Protein 4RT5 (pdb70)

Solvent-accessible surface area: 9896 Å² total

Nearest PDB structures (foldseek):
  4rt5-assembly1_B  TM=1.007E+00  e=8.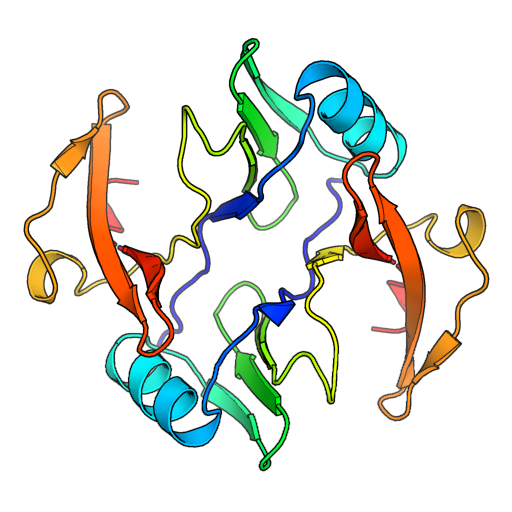894E-21  Planctopirus limnophila DSM 3776
  2zhp-assembly1_B  TM=4.711E-01  e=1.889E-04  Streptoalloteichus hindustanus
  1jif-assembly1_B  TM=4.660E-01  e=3.942E-04  Streptomyces verticillus
  5cj3-assembly1_B  TM=4.644E-01  e=4.873E-03  Streptomyces pilosus
  4iag-assembly1_A-2  TM=4.878E-01  e=2.400E-02  Streptomyces pilosus

Structure (mmCIF, N/CA/C/O backbone):
data_4RT5
#
_entry.id   4RT5
#
_cell.length_a   30.130
_cell.length_b   77.496
_cell.length_c   45.827
_cell.angle_alpha   90.00
_cell.angle_beta   109.19
_cell.angle_gamma   90.00
#
_symmetry.space_group_name_H-M   'P 1 21 1'
#
loop_
_entity.id
_entity.type
_entity.pdbx_description
1 polymer 'Glyoxalase/bleomycin resistance protein/dioxygenase'
2 non-polymer 'NICKEL (II) ION'
3 non-polymer 2-AMINO-2-HYDROXYMETHYL-PROPANE-1,3-DIOL
4 non-polymer GLYCEROL
5 water water
#
loop_
_atom_site.group_PDB
_atom_site.id
_atom_site.type_symbol
_atom_site.label_atom_id
_atom_site.label_alt_id
_atom_site.label_comp_id
_atom_site.label_asym_id
_atom_site.label_entity_id
_atom_site.label_seq_id
_atom_site.pdbx_PDB_ins_code
_atom_site.Cartn_x
_atom_site.Cartn_y
_atom_site.Cartn_z
_atom_site.occupancy
_atom_site.B_iso_or_equiv
_atom_site.auth_seq_id
_atom_site.auth_comp_id
_atom_site.auth_asym_id
_atom_site.auth_atom_id
_atom_site.pdbx_PDB_model_num
ATOM 1 N N . LEU A 1 14 ? 25.082 41.343 31.679 1.00 39.58 11 LEU A N 1
ATOM 2 C CA . LEU A 1 14 ? 26.393 41.669 32.221 1.00 32.57 11 LEU A CA 1
ATOM 3 C C . LEU A 1 14 ? 26.344 42.912 33.113 1.00 31.43 11 LEU A C 1
ATOM 4 O O . LEU A 1 14 ? 26.572 42.836 34.314 1.00 40.16 11 LEU A O 1
ATOM 6 N N . LYS A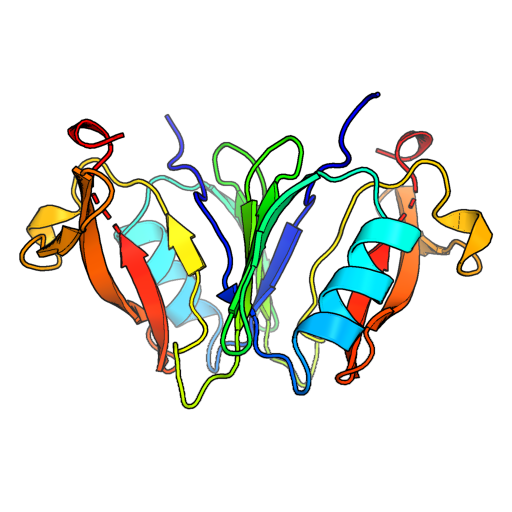 1 15 ? 26.065 44.059 32.506 1.00 29.96 12 LYS A N 1
ATOM 7 C CA . LYS A 1 15 ? 25.943 45.326 33.219 1.00 25.17 12 LYS A CA 1
ATOM 8 C C . LYS A 1 15 ? 24.486 45.636 33.529 1.00 23.77 12 LYS A C 1
ATOM 9 O O . LYS A 1 15 ? 23.662 45.685 32.624 1.00 27.38 12 LYS A O 1
ATOM 15 N N . LEU A 1 16 ? 24.180 45.874 34.796 1.00 14.44 13 LEU A N 1
ATOM 16 C CA . LEU A 1 16 ? 22.810 46.162 35.213 1.00 15.52 13 LEU A CA 1
ATOM 17 C C . LEU A 1 16 ? 22.385 47.593 34.869 1.00 16.17 13 LEU A C 1
ATOM 18 O O . LEU A 1 16 ? 23.210 48.507 34.845 1.00 18.16 13 LEU A O 1
ATOM 23 N N . ASP A 1 17 ? 21.095 47.781 34.583 1.00 14.48 14 ASP A N 1
ATOM 24 C CA . ASP A 1 17 ? 20.543 49.113 34.363 1.00 11.89 14 ASP A CA 1
ATOM 25 C C . ASP A 1 17 ? 20.258 49.791 35.702 1.00 11.60 14 ASP A C 1
ATOM 26 O O . ASP A 1 17 ? 20.175 49.127 36.721 1.00 11.56 14 ASP A O 1
ATOM 31 N N . ASP A 1 18 ? 20.136 51.112 35.704 1.00 9.92 15 ASP A N 1
ATOM 32 C CA . ASP A 1 18 ? 19.828 51.832 36.931 1.00 9.75 15 ASP A CA 1
ATOM 33 C C . ASP A 1 18 ? 18.404 52.357 36.927 1.00 10.13 15 ASP A C 1
ATOM 34 O O . ASP A 1 18 ? 17.833 52.580 35.873 1.00 12.25 15 ASP A O 1
ATOM 39 N N . LEU A 1 19 ? 17.819 52.535 38.102 1.00 10.44 16 LEU A N 1
ATOM 40 C CA . LEU A 1 19 ? 16.664 53.402 38.219 1.00 8.58 16 LEU A CA 1
ATOM 41 C C . LEU A 1 19 ? 17.159 54.819 38.313 1.00 10.91 16 LEU A C 1
ATOM 42 O O . LEU A 1 19 ? 17.957 55.152 39.182 1.00 15.65 16 LEU A O 1
ATOM 47 N N . HIS A 1 20 ? 16.671 55.660 37.425 1.00 11.06 17 HIS A N 1
ATOM 48 C CA . HIS A 1 20 ? 17.190 57.005 37.312 1.00 13.36 17 HIS A CA 1
ATOM 49 C C . HIS A 1 20 ? 16.401 57.983 38.184 1.00 13.68 17 HIS A C 1
ATOM 50 O O . HIS A 1 20 ? 16.963 58.894 38.795 1.00 10.68 17 HIS A O 1
ATOM 57 N N . HIS A 1 21 ? 15.088 57.813 38.215 1.00 10.06 18 HIS A N 1
ATOM 58 C CA . HIS A 1 21 ? 14.259 58.575 39.134 1.00 6.32 18 HIS A CA 1
ATOM 59 C C . HIS A 1 21 ? 12.906 57.914 39.311 1.00 6.97 18 HIS A C 1
ATOM 60 O O . HIS A 1 21 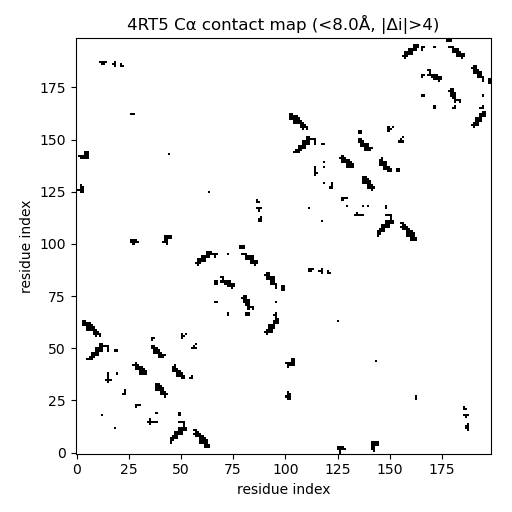? 12.513 57.044 38.541 1.00 7.11 18 HIS A O 1
ATOM 67 N N . ILE A 1 22 ? 12.232 58.297 40.382 1.00 8.19 19 ILE A N 1
ATOM 68 C CA . ILE A 1 22 ? 10.868 57.876 40.626 1.00 8.57 19 ILE A CA 1
ATOM 69 C C . ILE A 1 22 ? 10.075 59.120 40.861 1.00 7.34 19 ILE A C 1
ATOM 70 O O . ILE A 1 22 ? 10.565 60.012 41.513 1.00 7.76 19 ILE A O 1
ATOM 75 N N . ALA A 1 23 ? 8.879 59.191 40.292 1.00 6.49 20 ALA A N 1
ATOM 76 C CA . ALA A 1 23 ? 7.949 60.273 40.591 1.00 8.83 20 ALA A CA 1
ATOM 77 C C . ALA A 1 23 ? 6.723 59.679 41.279 1.00 10.79 20 ALA A C 1
ATOM 78 O O . ALA A 1 23 ? 6.039 58.835 40.702 1.00 10.50 20 ALA A O 1
ATOM 80 N N . ILE A 1 24 ? 6.471 60.095 42.517 1.00 11.31 21 ILE A N 1
ATOM 81 C CA . ILE A 1 24 ? 5.322 59.613 43.266 1.00 12.52 21 ILE A CA 1
ATOM 82 C C . ILE A 1 24 ? 4.294 60.720 43.429 1.00 8.58 21 ILE A C 1
ATOM 83 O O . ILE A 1 24 ? 4.639 61.900 43.501 1.00 10.03 21 ILE A O 1
ATOM 88 N N A SER A 1 25 ? 3.023 60.331 43.483 0.39 10.24 22 SER A N 1
ATOM 89 N N B SER A 1 25 ? 3.023 60.339 43.484 0.61 11.43 22 SER A N 1
ATOM 90 C CA A SER A 1 25 ? 1.935 61.286 43.669 0.39 11.06 22 SER A CA 1
ATOM 91 C CA B SER A 1 25 ? 1.949 61.315 43.631 0.61 12.69 22 SER A CA 1
ATOM 92 C C A SER A 1 25 ? 1.886 61.846 45.084 0.39 13.22 22 SER A C 1
ATOM 93 C C B SER A 1 25 ? 1.826 61.838 45.060 0.61 15.66 22 SER A C 1
ATOM 94 O O A SER A 1 25 ? 2.040 61.113 46.062 0.39 15.18 22 SER A O 1
ATOM 95 O O B SER A 1 25 ? 1.883 61.074 46.023 0.61 19.50 22 SER A O 1
ATOM 100 N N . VAL A 1 26 ? 1.668 63.152 45.185 1.00 13.75 23 VAL A N 1
ATOM 101 C CA . VAL A 1 26 ? 1.402 63.790 46.462 1.00 13.75 23 VAL A CA 1
ATOM 102 C C . VAL A 1 26 ? 0.188 64.708 46.291 1.00 17.12 23 VAL A C 1
ATOM 103 O O . VAL A 1 26 ? -0.164 65.076 45.175 1.00 20.75 23 VAL A O 1
ATOM 107 N N . THR A 1 27 ? -0.462 65.054 47.392 1.00 18.81 24 THR A N 1
ATOM 108 C CA . THR A 1 27 ? -1.643 65.923 47.334 1.00 23.20 24 THR A CA 1
ATOM 109 C C . THR A 1 27 ? -1.268 67.405 47.376 1.00 24.22 24 THR A C 1
ATOM 110 O O . THR A 1 27 ? -2.069 68.265 47.015 1.00 33.90 24 THR A O 1
ATOM 114 N N . ASP A 1 28 ? -0.043 67.691 47.808 1.00 18.43 25 ASP A N 1
ATOM 115 C CA . ASP A 1 28 ? 0.398 69.055 48.095 1.00 20.76 25 ASP A CA 1
ATOM 116 C C . ASP A 1 28 ? 1.936 69.095 48.037 1.00 16.45 25 ASP A C 1
ATOM 117 O O . ASP A 1 28 ? 2.613 68.478 48.862 1.00 18.30 25 ASP A O 1
ATOM 122 N N . VAL A 1 29 ? 2.487 69.805 47.058 1.00 18.68 26 VAL A N 1
ATOM 123 C CA . VAL A 1 29 ? 3.923 69.752 46.830 1.00 18.60 26 VAL A CA 1
ATOM 124 C C . VAL A 1 29 ? 4.709 70.458 47.935 1.00 19.23 26 VAL A C 1
ATOM 125 O O . VAL A 1 29 ? 5.715 69.929 48.407 1.00 20.30 26 VAL A O 1
ATOM 129 N N . ALA A 1 30 ? 4.240 71.629 48.370 1.00 21.93 27 ALA A N 1
ATOM 130 C CA . ALA A 1 30 ? 4.937 72.404 49.393 1.00 23.07 27 ALA A CA 1
ATOM 131 C C . ALA A 1 30 ? 5.091 71.637 50.690 1.00 22.57 27 ALA A C 1
ATOM 132 O O . ALA A 1 30 ? 6.188 71.549 51.235 1.00 25.17 27 ALA A O 1
ATOM 134 N N . GLN A 1 31 ? 3.990 71.095 51.194 1.00 22.27 28 GLN A N 1
ATOM 135 C CA . GLN A 1 31 ? 4.023 70.335 52.439 1.00 26.83 28 GLN A CA 1
ATOM 136 C C . GLN A 1 31 ? 4.894 69.074 52.313 1.00 21.31 28 GLN A C 1
ATOM 137 O O . GLN A 1 31 ? 5.646 68.729 53.223 1.00 18.84 28 GLN A O 1
ATOM 143 N N . SER A 1 32 ? 4.773 68.384 51.184 1.00 23.12 29 SER A N 1
ATOM 144 C CA . SER A 1 32 ? 5.544 67.166 50.950 1.00 17.58 29 SER A CA 1
ATOM 145 C C . SER A 1 32 ? 7.040 67.463 50.882 1.00 16.26 29 SER A C 1
ATOM 146 O O . SER A 1 32 ? 7.839 66.709 51.427 1.00 15.55 29 SER A O 1
ATOM 149 N N . VAL A 1 33 ? 7.429 68.558 50.238 1.00 17.56 30 VAL A N 1
ATOM 150 C CA . VAL A 1 33 ? 8.835 68.952 50.255 1.00 13.44 30 VAL A CA 1
ATOM 151 C C . VAL A 1 33 ? 9.324 69.142 51.690 1.00 12.90 30 VAL A C 1
ATOM 152 O O . VAL A 1 33 ? 10.380 68.646 52.054 1.00 17.50 30 VAL A O 1
ATOM 156 N N . GLU A 1 34 ? 8.548 69.840 52.508 1.00 18.20 31 GLU A N 1
ATOM 157 C CA . GLU A 1 34 ? 8.936 70.070 53.890 1.00 16.08 31 GLU A CA 1
ATOM 158 C C . GLU A 1 34 ? 9.182 68.756 54.611 1.00 17.03 31 GLU A C 1
ATOM 159 O O . GLU A 1 34 ? 10.200 68.577 55.267 1.00 21.55 31 GLU A O 1
ATOM 165 N N . TRP A 1 35 ? 8.240 67.838 54.471 1.00 15.07 32 TRP A N 1
ATOM 166 C CA . TRP A 1 35 ? 8.277 66.566 55.173 1.00 11.99 32 TRP A CA 1
ATOM 167 C C . TRP A 1 35 ? 9.513 65.747 54.802 1.00 8.94 32 TRP A C 1
ATOM 168 O O . TRP A 1 35 ? 10.218 65.257 55.677 1.00 12.36 32 TRP A O 1
ATOM 179 N N . TYR A 1 36 ? 9.769 65.606 53.503 1.00 9.74 33 TYR A N 1
ATOM 180 C CA . TYR A 1 36 ? 10.910 64.820 53.030 1.00 8.20 33 TYR A CA 1
ATOM 181 C C . TYR A 1 36 ? 12.232 65.477 53.375 1.00 13.82 33 TYR A C 1
ATOM 182 O O . TYR A 1 36 ? 13.170 64.806 53.773 1.00 18.81 33 TYR A O 1
ATOM 191 N N . THR A 1 37 ? 12.306 66.795 53.256 1.00 14.69 34 THR A N 1
ATOM 192 C CA . THR A 1 37 ? 13.557 67.468 53.557 1.00 17.54 34 THR A CA 1
ATOM 193 C C . THR A 1 37 ? 13.798 67.480 55.062 1.00 19.90 34 THR A C 1
ATOM 194 O O . THR A 1 37 ? 14.935 67.614 55.519 1.00 18.22 34 THR A O 1
ATOM 198 N N . SER A 1 38 ? 12.734 67.322 55.837 1.00 17.53 35 SER A N 1
ATOM 199 C CA . SER A 1 38 ? 12.885 67.245 57.279 1.00 20.09 35 SER A CA 1
ATOM 200 C C . SER A 1 38 ? 13.361 65.863 57.732 1.00 20.43 35 SER A C 1
ATOM 201 O O . SER A 1 38 ? 14.207 65.743 58.620 1.00 23.28 35 SER A O 1
ATOM 204 N N . HIS A 1 39 ? 12.814 64.821 57.115 1.00 14.08 36 HIS A N 1
ATOM 205 C CA . HIS A 1 39 ? 13.086 63.449 57.533 1.00 13.35 36 HIS A CA 1
ATOM 206 C C . HIS A 1 39 ? 14.375 62.871 56.973 1.00 13.37 36 HIS A C 1
ATOM 207 O O . HIS A 1 39 ? 14.928 61.914 57.519 1.00 14.12 36 HIS A O 1
ATOM 214 N N . PHE A 1 40 ? 14.830 63.442 55.865 1.00 15.36 37 PHE A N 1
ATOM 215 C CA . PHE A 1 40 ? 15.956 62.883 55.126 1.00 12.86 37 PHE A CA 1
ATOM 216 C C . PHE A 1 40 ? 16.986 63.927 54.764 1.00 12.35 37 PHE A C 1
ATOM 217 O O . PHE A 1 40 ? 16.674 65.105 54.626 1.00 14.76 37 PHE A O 1
ATOM 225 N N . GLN A 1 41 ? 18.225 63.472 54.617 1.00 13.85 38 GLN A N 1
ATOM 226 C CA . GLN A 1 41 ? 19.277 64.295 54.048 1.00 15.59 38 GLN A CA 1
ATOM 227 C C . GLN A 1 41 ? 19.126 64.208 52.541 1.00 14.36 38 GLN A C 1
ATOM 228 O O . GLN A 1 41 ? 19.461 63.203 51.924 1.00 12.96 38 GLN A O 1
ATOM 234 N N . CYS A 1 42 ? 18.547 65.247 51.961 1.00 15.72 39 CYS A N 1
ATOM 235 C CA . CYS A 1 42 ? 18.332 65.309 50.526 1.00 17.26 39 CYS A CA 1
ATOM 236 C C . CYS A 1 42 ? 18.368 66.770 50.123 1.00 22.07 39 CYS A C 1
ATOM 237 O O . CYS A 1 42 ? 18.224 67.653 50.968 1.00 28.01 39 CYS A O 1
ATOM 240 N N . ARG A 1 43 ? 18.563 67.022 48.837 1.00 16.21 40 ARG A N 1
ATOM 241 C CA . ARG A 1 43 ? 18.689 68.374 48.338 1.00 12.88 40 ARG A CA 1
ATOM 242 C C . ARG A 1 43 ? 17.512 68.684 47.439 1.00 11.89 40 ARG A C 1
ATOM 243 O O . ARG A 1 43 ? 17.146 67.877 46.604 1.00 20.26 40 ARG A O 1
ATOM 251 N N . ILE A 1 44 ? 16.905 69.851 47.619 1.00 18.67 41 ILE A N 1
ATOM 252 C CA . ILE A 1 44 ? 15.914 70.320 46.663 1.00 15.08 41 ILE A CA 1
ATOM 253 C C . ILE A 1 44 ? 16.626 70.777 45.417 1.00 14.99 41 ILE A C 1
ATOM 254 O O . ILE A 1 44 ? 17.450 71.699 45.464 1.00 15.95 41 ILE A O 1
ATOM 259 N N . ALA A 1 45 ? 16.296 70.164 44.295 1.00 16.47 42 ALA A N 1
ATOM 260 C CA . ALA A 1 45 ? 16.947 70.498 43.046 1.00 17.69 42 ALA A CA 1
ATOM 261 C C . ALA A 1 45 ? 16.052 71.406 42.201 1.00 18.22 42 ALA A C 1
ATOM 262 O O . ALA A 1 45 ? 16.541 72.240 41.436 1.00 17.55 42 ALA A O 1
ATOM 264 N N . TYR A 1 46 ? 14.741 71.236 42.357 1.00 27.32 43 TYR A N 1
ATOM 265 C CA . TYR A 1 46 ? 13.734 72.010 41.630 1.00 18.32 43 TYR A CA 1
ATOM 266 C C . TYR A 1 46 ? 12.402 71.994 42.378 1.00 16.98 43 TYR A C 1
ATOM 267 O O . TYR A 1 46 ? 12.081 71.031 43.068 1.00 18.10 43 TYR A O 1
ATOM 276 N N . GLN A 1 47 ? 11.602 73.042 42.219 1.00 14.35 44 GLN A N 1
ATOM 277 C CA . GLN A 1 47 ? 10.326 73.082 42.910 1.00 19.31 44 GLN A CA 1
ATOM 278 C C . GLN A 1 47 ? 9.358 74.078 42.261 1.00 18.44 44 GLN A C 1
ATOM 279 O O . GLN A 1 47 ? 9.749 75.203 41.965 1.00 21.86 44 GLN A O 1
ATOM 285 N N . ASP A 1 48 ? 8.122 73.651 41.997 0.84 16.43 45 ASP A N 1
ATOM 286 C CA . ASP A 1 48 ? 7.018 74.595 41.786 0.84 18.35 45 ASP A CA 1
ATOM 287 C C . ASP A 1 48 ? 5.742 74.041 42.431 0.84 19.64 45 ASP A C 1
ATOM 288 O O . ASP A 1 48 ? 5.771 72.998 43.081 0.84 24.31 45 ASP A O 1
ATOM 293 N N A SER A 1 49 ? 4.628 74.746 42.260 0.48 21.07 46 SER A N 1
ATOM 294 N N B SER A 1 49 ? 4.627 74.734 42.245 0.52 21.66 46 SER A N 1
ATOM 295 C CA A SER A 1 49 ? 3.365 74.354 42.882 0.48 18.92 46 SER A CA 1
ATOM 296 C CA B SER A 1 49 ? 3.382 74.352 42.900 0.52 20.08 46 SER A CA 1
ATOM 297 C C A SER A 1 49 ? 2.870 73.000 42.394 0.48 16.53 46 SER A C 1
ATOM 298 C C B SER A 1 49 ? 2.804 73.054 42.340 0.52 17.69 46 SER A C 1
ATOM 299 O O A SER A 1 49 ? 2.034 72.369 43.038 0.48 23.18 46 SER A O 1
ATOM 300 O O B SER A 1 49 ? 1.852 72.505 42.890 0.52 22.60 46 SER A O 1
ATOM 305 N N . THR A 1 50 ? 3.392 72.557 41.256 1.00 15.79 47 THR A N 1
ATOM 306 C CA . THR A 1 50 ? 2.928 71.318 40.643 1.00 16.38 47 THR A CA 1
ATOM 307 C C . THR A 1 50 ? 3.840 70.111 40.878 1.00 17.98 47 THR A C 1
ATOM 308 O O . THR A 1 50 ? 3.367 68.982 40.854 1.00 22.78 47 THR A O 1
ATOM 312 N N . TRP A 1 51 ? 5.131 70.339 41.098 1.00 13.32 48 TRP A N 1
ATOM 313 C CA . TRP A 1 51 ? 6.033 69.232 41.431 1.00 10.36 48 TRP A CA 1
ATOM 314 C C . TRP A 1 51 ? 7.334 69.732 42.040 1.00 13.49 48 TRP A C 1
ATOM 315 O O . TRP A 1 51 ? 7.594 70.931 42.067 1.00 12.86 48 TRP A O 1
ATOM 326 N N . ALA A 1 52 ? 8.140 68.806 42.555 1.00 20.34 49 ALA A N 1
ATOM 327 C CA . ALA A 1 52 ? 9.485 69.119 43.049 1.00 16.53 49 ALA A CA 1
ATOM 328 C C . ALA A 1 52 ? 10.428 67.958 42.766 1.00 15.70 49 ALA A C 1
ATOM 329 O O . ALA A 1 52 ? 9.976 66.835 42.550 1.00 21.75 49 ALA A O 1
ATOM 331 N N . LEU A 1 53 ? 11.727 68.230 42.764 1.00 12.25 50 LEU A N 1
ATOM 332 C CA . LEU A 1 53 ? 12.723 67.184 42.550 1.00 10.62 50 LEU A CA 1
ATOM 333 C C . LEU A 1 53 ? 13.717 67.222 43.678 1.00 16.42 50 LEU A C 1
ATOM 334 O O . LEU A 1 53 ? 14.375 68.247 43.907 1.00 14.97 50 LEU A O 1
ATOM 339 N N . LEU A 1 54 ? 13.801 66.102 44.390 1.00 9.11 51 LEU A N 1
ATOM 340 C CA . LEU A 1 54 ? 14.686 65.954 45.526 1.00 5.05 51 LEU A CA 1
ATOM 341 C C . LEU A 1 54 ? 15.812 65.034 45.123 1.00 6.70 51 LEU A C 1
ATOM 342 O O . LEU A 1 54 ? 15.588 63.941 44.584 1.00 8.90 51 LEU A O 1
ATOM 347 N N . LYS A 1 55 ? 17.025 65.505 45.359 1.00 10.78 52 LYS A N 1
ATOM 348 C CA . LYS A 1 55 ? 18.224 64.748 45.065 1.00 8.17 52 LYS A CA 1
ATOM 349 C C . LYS A 1 55 ? 18.632 63.947 46.304 1.00 8.58 52 LYS A C 1
ATOM 350 O O . LYS A 1 55 ? 18.857 64.507 47.370 1.00 7.76 52 LYS A O 1
ATOM 356 N N . PHE A 1 56 ? 18.680 62.628 46.164 1.00 10.67 53 PHE A N 1
ATOM 357 C CA . PHE A 1 56 ? 19.184 61.761 47.214 1.00 12.24 53 PHE A CA 1
ATOM 358 C C . PHE A 1 56 ? 20.560 61.293 46.764 1.00 12.02 53 PHE A C 1
ATOM 359 O O . PHE A 1 56 ? 21.118 61.853 45.828 1.00 14.12 53 PHE A O 1
ATOM 367 N N . GLY A 1 57 ? 21.115 60.282 47.404 1.00 11.20 54 GLY A N 1
ATOM 368 C CA . GLY A 1 57 ? 22.457 59.856 47.057 1.00 10.14 54 GLY A CA 1
ATOM 369 C C . GLY A 1 57 ? 22.552 59.061 45.766 1.00 10.78 54 GLY A C 1
ATOM 370 O O . GLY A 1 57 ? 23.530 59.165 45.029 1.00 15.65 54 GLY A O 1
ATOM 371 N N . ASN A 1 58 ? 21.555 58.241 45.485 1.00 11.31 55 ASN A N 1
ATOM 372 C CA . ASN A 1 58 ? 21.696 57.328 44.368 1.00 14.50 55 ASN A CA 1
ATOM 373 C C . ASN A 1 58 ? 20.659 57.518 43.257 1.00 13.11 55 ASN A C 1
ATOM 374 O O . ASN A 1 58 ? 20.735 56.855 42.220 1.00 12.91 55 ASN A O 1
ATOM 379 N N . LEU A 1 59 ? 19.687 58.396 43.476 1.00 11.56 56 LEU A N 1
ATOM 380 C CA . LEU A 1 59 ? 18.717 58.797 42.468 1.00 8.30 56 LEU A CA 1
ATOM 381 C C . LEU A 1 59 ? 17.952 60.033 42.923 1.00 9.99 56 LEU A C 1
ATOM 382 O O . LEU A 1 59 ? 18.314 60.631 43.857 1.00 9.75 56 LEU A O 1
ATOM 387 N N . SER A 1 60 ? 17.054 60.497 42.081 1.00 12.20 57 SER A N 1
ATOM 388 C CA . SER A 1 60 ? 16.195 61.609 42.451 1.00 5.94 57 SER A CA 1
ATOM 389 C C . SER A 1 60 ? 14.768 61.139 42.663 1.00 7.72 57 SER A C 1
ATOM 390 O O . SER A 1 60 ? 14.307 60.183 42.024 1.00 10.33 57 SER A O 1
ATOM 393 N N . LEU A 1 61 ? 14.088 61.812 43.585 1.00 6.95 58 LEU A N 1
ATOM 394 C CA . LEU A 1 61 ? 12.696 61.543 43.883 1.00 6.52 58 LEU A CA 1
ATOM 395 C C . LEU A 1 61 ? 11.903 62.732 43.400 1.00 8.49 58 LEU A C 1
ATOM 396 O O . LEU A 1 61 ? 12.239 63.860 43.725 1.00 10.13 58 LEU A O 1
ATOM 401 N N . ALA A 1 62 ? 10.851 62.494 42.639 1.00 7.69 59 ALA A N 1
ATOM 402 C CA . ALA A 1 62 ? 9.966 63.580 42.254 1.00 8.60 59 ALA A CA 1
ATOM 403 C C . ALA A 1 62 ? 8.637 63.447 42.976 1.00 9.10 59 ALA A C 1
ATOM 404 O O . ALA A 1 62 ? 8.101 62.346 43.133 1.00 10.14 59 ALA A O 1
ATOM 406 N N . LEU A 1 63 ? 8.140 64.591 43.433 1.00 9.69 60 LEU A N 1
ATOM 407 C CA . LEU A 1 63 ? 6.875 64.691 44.142 1.00 11.48 60 LEU A CA 1
ATOM 408 C C . LEU A 1 63 ? 5.943 65.460 43.230 1.00 16.21 60 LEU A C 1
ATOM 409 O O . LEU A 1 63 ? 6.126 66.648 43.029 1.00 19.48 60 LEU A O 1
ATOM 414 N N . VAL A 1 64 ? 4.977 64.773 42.642 1.00 14.30 61 VAL A N 1
ATOM 415 C CA . VAL A 1 64 ? 4.154 65.393 41.622 1.00 14.05 61 VAL A CA 1
ATOM 416 C C . VAL A 1 64 ? 2.684 65.459 42.003 1.00 14.43 61 VAL A C 1
ATOM 417 O O . VAL A 1 64 ? 2.161 64.576 42.686 1.00 16.28 61 VAL A O 1
ATOM 421 N N . ILE A 1 65 ? 2.023 66.530 41.573 1.00 13.65 62 ILE A N 1
ATOM 422 C CA . ILE A 1 65 ? 0.570 66.531 41.541 1.00 14.74 62 ILE A CA 1
ATOM 423 C C . ILE A 1 65 ? 0.202 65.740 40.293 1.00 16.00 62 ILE A C 1
ATOM 424 O O . ILE A 1 65 ? 0.586 66.120 39.191 1.00 18.71 62 ILE A O 1
ATOM 429 N N . PRO A 1 66 ? -0.524 64.624 40.464 1.00 16.72 63 PRO A N 1
ATOM 430 C CA . PRO A 1 66 ? -0.736 63.651 39.389 1.00 17.77 63 PRO A CA 1
ATOM 431 C C . PRO A 1 66 ? -1.434 64.250 38.188 1.00 27.99 63 PRO A C 1
ATOM 432 O O . PRO A 1 66 ? -1.209 63.801 37.064 1.00 32.81 63 PRO A O 1
ATOM 436 N N . GLU A 1 67 ? -2.271 65.251 38.433 1.00 23.27 64 GLU A N 1
ATOM 437 C CA . GLU A 1 67 ? -3.072 65.857 37.382 1.00 25.55 64 GLU A CA 1
ATOM 438 C C . GLU A 1 67 ? -2.244 66.788 36.496 1.00 21.39 64 GLU A C 1
ATOM 439 O O . GLU A 1 67 ? -2.736 67.276 35.484 1.00 26.00 64 GLU A O 1
ATOM 445 N N . GLN A 1 68 ? -0.996 67.036 36.884 1.00 19.62 65 GLN A N 1
ATOM 446 C CA . GLN A 1 68 ? -0.092 67.903 36.125 1.00 21.77 65 GLN A CA 1
ATOM 447 C C . GLN A 1 68 ? 1.106 67.129 35.564 1.00 25.33 65 GLN A C 1
ATOM 448 O O . GLN A 1 68 ? 1.520 67.323 34.422 1.00 36.99 65 GLN A O 1
ATOM 454 N N A HIS A 1 69 ? 1.664 66.246 36.390 0.44 18.84 66 HIS A N 1
ATOM 455 N N B HIS A 1 69 ? 1.662 66.266 36.398 0.56 18.95 66 HIS A N 1
ATOM 456 C CA A HIS A 1 69 ? 2.869 65.475 36.066 0.44 16.06 66 HIS A CA 1
ATOM 457 C CA B HIS A 1 69 ? 2.801 65.466 36.011 0.56 15.63 66 HIS A CA 1
ATOM 458 C C A HIS A 1 69 ? 2.623 64.035 36.526 0.44 15.65 66 HIS A C 1
ATOM 459 C C B HIS A 1 69 ? 2.573 64.049 36.508 0.56 15.29 66 HIS A C 1
ATOM 460 O O A HIS A 1 69 ? 2.559 63.775 37.723 0.44 17.78 66 HIS A O 1
ATOM 461 O O B HIS A 1 69 ? 2.483 63.815 37.711 0.56 16.88 66 HIS A O 1
ATOM 474 N N . PRO A 1 70 ? 2.453 63.099 35.577 1.00 16.26 67 PRO A N 1
ATOM 475 C CA . PRO A 1 70 ? 2.121 61.704 35.925 1.00 19.77 67 PRO A CA 1
ATOM 476 C C . PRO A 1 70 ? 3.207 60.928 36.685 1.00 20.52 67 PRO A C 1
ATOM 477 O O . PRO A 1 70 ? 4.385 61.001 36.332 1.00 21.44 67 PRO A O 1
ATOM 481 N N . PRO A 1 71 ? 2.807 60.175 37.720 1.00 16.33 68 PRO A N 1
ATOM 482 C CA . PRO A 1 71 ? 3.781 59.372 38.470 1.00 14.02 68 PRO A CA 1
ATOM 483 C C . PRO A 1 71 ? 4.330 58.244 37.606 1.00 16.75 68 PRO A C 1
ATOM 484 O O . PRO A 1 71 ? 3.599 57.684 36.789 1.00 14.21 68 PRO A O 1
ATOM 488 N N . HIS A 1 72 ? 5.605 57.921 37.788 1.00 13.95 69 HIS A N 1
ATOM 489 C CA . HIS A 1 72 ? 6.274 56.944 36.946 1.00 8.02 69 HIS A CA 1
ATOM 490 C C . HIS A 1 72 ? 7.602 56.524 37.546 1.00 8.19 69 HIS A C 1
ATOM 491 O O . HIS A 1 72 ? 8.075 57.122 38.493 1.00 9.79 69 HIS A O 1
ATOM 498 N N A ILE A 1 73 ? 8.192 55.470 37.003 0.90 10.31 70 ILE A N 1
ATOM 499 N N B ILE A 1 73 ? 8.194 55.483 36.970 0.10 8.11 70 ILE A N 1
ATOM 500 C CA A ILE A 1 73 ? 9.568 55.134 37.349 0.90 11.08 70 ILE A CA 1
ATOM 501 C CA B ILE A 1 73 ? 9.549 55.068 37.315 0.10 8.32 70 ILE A CA 1
ATOM 502 C C A ILE A 1 73 ? 10.384 55.200 36.076 0.90 8.11 70 ILE A C 1
ATOM 503 C C B ILE A 1 73 ? 10.429 55.116 36.069 0.10 8.33 70 ILE A C 1
ATOM 504 O O A ILE A 1 73 ? 9.938 54.741 35.036 0.90 12.67 70 ILE A O 1
ATOM 505 O O B ILE A 1 73 ? 10.083 54.541 35.038 0.10 10.54 70 ILE A O 1
ATOM 514 N N . ALA A 1 74 ? 11.559 55.810 36.159 1.00 8.55 71 ALA A N 1
ATOM 515 C CA . ALA A 1 74 ? 12.447 55.951 35.021 1.00 8.09 71 ALA A CA 1
ATOM 516 C C . ALA A 1 74 ? 13.718 55.137 35.196 1.00 10.92 71 ALA A C 1
ATOM 517 O O . ALA A 1 74 ? 14.389 55.231 36.226 1.00 9.12 71 ALA A O 1
ATOM 519 N N . PHE A 1 75 ? 14.051 54.379 34.155 1.00 9.32 72 PHE A N 1
ATOM 520 C CA . PHE A 1 75 ? 15.230 53.525 34.103 1.00 6.33 72 PHE A CA 1
ATOM 521 C C . PHE A 1 75 ? 16.140 53.980 32.980 1.00 9.76 72 PHE A C 1
ATOM 522 O O . PHE A 1 75 ? 15.671 54.359 31.901 1.00 10.09 72 PHE A O 1
ATOM 530 N N . THR A 1 76 ? 17.437 53.898 33.203 1.00 11.48 73 THR A N 1
ATOM 531 C CA . THR A 1 76 ? 18.363 54.109 32.115 1.00 14.95 73 THR A CA 1
ATOM 532 C C . THR A 1 76 ? 18.339 52.831 31.277 1.00 14.57 73 THR A C 1
ATOM 533 O O . THR A 1 76 ? 18.210 51.741 31.799 1.00 20.36 73 THR A O 1
ATOM 537 N N . SER A 1 77 ? 18.398 52.956 29.963 1.00 14.30 74 SER A N 1
ATOM 538 C CA . SER A 1 77 ? 18.406 51.758 29.138 1.00 17.20 74 SER A CA 1
ATOM 539 C C . SER A 1 77 ? 19.164 51.982 27.853 1.00 18.47 74 SER A C 1
ATOM 540 O O . SER A 1 77 ? 18.926 52.955 27.150 1.00 21.33 74 SER A O 1
ATOM 543 N N . ASP A 1 78 ? 20.070 51.063 27.546 1.00 18.29 75 ASP A N 1
ATOM 544 C CA . ASP A 1 78 ? 20.840 51.158 26.322 1.00 22.96 75 ASP A CA 1
ATOM 545 C C . ASP A 1 78 ? 19.922 50.945 25.128 1.00 25.02 75 ASP A C 1
ATOM 546 O O . ASP A 1 78 ? 20.257 51.312 24.006 1.00 31.25 75 ASP A O 1
ATOM 551 N N . ARG A 1 79 ? 18.758 50.361 25.383 1.00 23.64 76 ARG A N 1
ATOM 552 C CA . ARG A 1 79 ? 17.830 49.994 24.326 1.00 20.72 76 ARG A CA 1
ATOM 553 C C . ARG A 1 79 ? 16.525 50.767 24.401 1.00 25.10 76 ARG A C 1
ATOM 554 O O . ARG A 1 79 ? 15.505 50.290 23.911 1.00 34.34 76 ARG A O 1
ATOM 562 N N . ALA A 1 80 ? 16.555 51.954 25.002 1.00 21.50 77 ALA A N 1
ATOM 563 C CA . ALA A 1 80 ? 15.354 52.757 25.167 1.00 16.75 77 ALA A CA 1
ATOM 564 C C . ALA A 1 80 ? 14.665 52.996 23.827 1.00 21.48 77 ALA A C 1
ATOM 565 O O . ALA A 1 80 ? 13.463 52.788 23.698 1.00 24.21 77 ALA A O 1
ATOM 567 N N . GLY A 1 81 ? 15.437 53.408 22.828 1.00 24.85 78 GLY A N 1
ATOM 568 C CA . GLY A 1 81 ? 14.908 53.674 21.498 1.00 21.49 78 GLY A CA 1
ATOM 569 C C . GLY A 1 81 ? 14.307 52.460 20.812 1.00 25.25 78 GLY A C 1
ATOM 570 O O . GLY A 1 81 ? 13.560 52.597 19.843 1.00 34.50 78 GLY A O 1
ATOM 571 N N . GLU A 1 82 ? 14.619 51.270 21.310 1.00 29.87 79 GLU A N 1
ATOM 572 C CA . GLU A 1 82 ? 14.028 50.044 20.783 1.00 33.09 79 GLU A CA 1
ATOM 573 C C . GLU A 1 82 ? 12.587 49.832 21.247 1.00 30.15 79 GLU A C 1
ATOM 574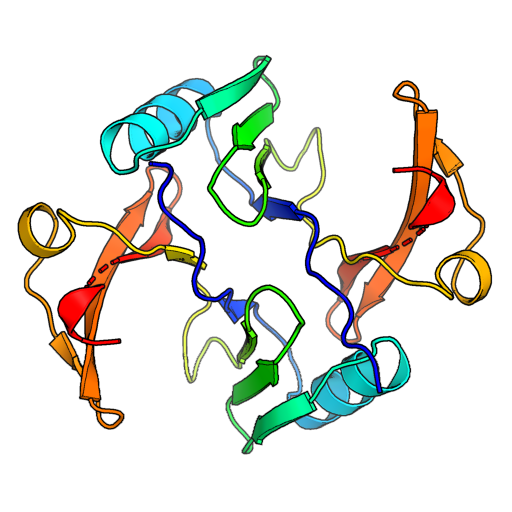 O O . GLU A 1 82 ? 11.850 49.047 20.646 1.00 33.34 79 GLU A O 1
ATOM 580 N N . TYR A 1 83 ? 12.184 50.521 22.313 1.00 21.93 80 TYR A N 1
ATOM 581 C CA . TYR A 1 83 ? 10.849 50.327 22.874 1.00 21.77 80 TYR A CA 1
ATOM 582 C C . TYR A 1 83 ? 9.898 51.479 22.613 1.00 25.34 80 TYR A C 1
ATOM 583 O O . TYR A 1 83 ? 8.685 51.335 22.759 1.00 25.95 80 TYR A O 1
ATOM 592 N N . GLY A 1 84 ? 10.445 52.623 22.236 1.00 25.49 81 GLY A N 1
ATOM 593 C CA . GLY A 1 84 ? 9.622 53.752 21.858 1.00 28.23 81 GLY A CA 1
ATOM 594 C C . GLY A 1 84 ? 10.476 54.853 21.279 1.00 35.56 81 GLY A C 1
ATOM 595 O O . GLY A 1 84 ? 11.692 54.871 21.463 1.00 40.79 81 GLY A O 1
ATOM 596 N N . SER A 1 85 ? 9.837 55.775 20.573 1.00 36.99 82 SER A N 1
ATOM 597 C CA . SER A 1 85 ? 10.540 56.894 19.968 1.00 35.99 82 SER A CA 1
ATOM 598 C C . SER A 1 85 ? 11.036 57.854 21.038 1.00 36.12 82 SER A C 1
ATOM 599 O O . SER A 1 85 ? 10.249 58.321 21.861 1.00 42.35 82 SER A O 1
ATOM 602 N N . LEU A 1 86 ? 12.336 58.145 21.022 1.00 34.25 83 LEU A N 1
ATOM 603 C CA . LEU A 1 86 ? 12.936 59.025 22.030 1.00 35.47 83 LEU A CA 1
ATOM 604 C C . LEU A 1 86 ? 12.488 60.467 21.837 1.00 36.24 83 LEU A C 1
ATOM 605 O O . LEU A 1 86 ? 12.240 60.905 20.712 1.00 40.76 83 LEU A O 1
ATOM 610 N N . LYS A 1 87 ? 12.385 61.194 22.945 1.00 31.76 84 LYS A N 1
ATOM 611 C CA . LYS A 1 87 ? 11.922 62.575 22.940 1.00 31.68 84 LYS A CA 1
ATOM 612 C C . LYS A 1 87 ? 12.926 63.445 23.656 1.00 34.07 84 LYS A C 1
ATOM 613 O O . LYS A 1 87 ? 13.152 63.266 24.850 1.00 33.55 84 LYS A O 1
ATOM 619 N N . THR A 1 88 ? 13.534 64.382 22.939 1.00 37.47 85 THR A N 1
ATOM 620 C CA . THR A 1 88 ? 14.496 65.274 23.569 1.00 39.13 85 THR A CA 1
ATOM 621 C C . THR A 1 88 ? 13.752 66.301 24.412 1.00 39.52 85 THR A C 1
ATOM 622 O O . THR A 1 88 ? 12.971 67.104 23.895 1.00 45.84 85 THR A O 1
ATOM 626 N N . HIS A 1 89 ? 13.992 66.252 25.717 1.00 27.76 86 HIS A N 1
ATOM 627 C CA . HIS A 1 89 ? 13.348 67.154 26.657 1.00 30.11 86 HIS A CA 1
ATOM 628 C C . HIS A 1 89 ? 14.130 68.454 26.676 1.00 40.01 86 HIS A C 1
ATOM 629 O O . HIS A 1 89 ? 15.242 68.511 26.147 1.00 44.20 86 HIS A O 1
ATOM 636 N N . ARG A 1 90 ? 13.559 69.497 27.271 1.00 44.13 87 ARG A N 1
ATOM 637 C CA . ARG A 1 90 ? 14.195 70.807 27.231 1.00 46.16 87 ARG A CA 1
ATOM 638 C C . ARG A 1 90 ? 15.614 70.742 27.797 1.00 47.71 87 ARG A C 1
ATOM 639 O O . ARG A 1 90 ? 16.523 71.398 27.290 1.00 47.79 87 ARG A O 1
ATOM 647 N N . ASP A 1 91 ? 15.808 69.898 28.808 1.00 46.20 88 ASP A N 1
ATOM 648 C CA . ASP A 1 91 ? 17.090 69.801 29.504 1.00 46.03 88 ASP A CA 1
ATOM 649 C C . ASP A 1 91 ? 18.145 69.006 28.733 1.00 39.16 88 ASP A C 1
ATOM 650 O O . ASP A 1 91 ? 19.215 68.699 29.264 1.00 35.65 88 ASP A O 1
ATOM 655 N N . GLY A 1 92 ? 17.838 68.668 27.487 1.00 32.00 89 GLY A N 1
ATOM 656 C CA . GLY A 1 92 ? 18.777 67.949 26.644 1.00 33.07 89 GLY A CA 1
ATOM 657 C C . GLY A 1 92 ? 18.650 66.436 26.674 1.00 31.75 89 GLY A C 1
ATOM 658 O O . GLY A 1 92 ? 18.962 65.760 25.691 1.00 33.89 89 GLY A O 1
ATOM 659 N N . THR A 1 93 ? 18.192 65.900 27.801 1.00 26.58 90 THR A N 1
ATOM 660 C CA . THR A 1 93 ? 18.057 64.451 27.939 1.00 25.70 90 THR A CA 1
ATOM 661 C C . THR A 1 93 ? 16.930 63.923 27.045 1.00 28.60 90 THR A C 1
ATOM 662 O O . THR A 1 93 ? 16.110 64.683 26.533 1.00 32.57 90 THR A O 1
ATOM 666 N N . ARG A 1 94 ? 16.912 62.612 26.846 1.00 27.31 91 ARG A N 1
ATOM 667 C CA . ARG A 1 94 ? 15.971 61.979 25.936 1.00 22.91 91 ARG A CA 1
ATOM 668 C C . ARG A 1 94 ? 15.367 60.752 26.595 1.00 18.55 91 ARG A C 1
ATOM 669 O O . ARG A 1 94 ? 16.056 60.072 27.345 1.00 20.39 91 ARG A O 1
ATOM 677 N N . SER A 1 95 ? 14.098 60.458 26.309 1.00 15.97 92 SER A N 1
ATOM 678 C CA . SER A 1 95 ? 13.447 59.282 26.892 1.00 17.93 92 SER A CA 1
ATOM 679 C C . SER A 1 95 ? 12.095 58.954 26.249 1.00 21.09 92 SER A C 1
ATOM 680 O O . SER A 1 95 ? 11.413 59.834 25.732 1.00 28.32 92 SER A O 1
ATOM 683 N N . CYS A 1 96 ? 11.707 57.682 26.293 1.00 16.98 93 CYS A N 1
ATOM 684 C CA . CYS A 1 96 ? 10.369 57.290 25.850 1.00 18.42 93 CYS A CA 1
ATOM 685 C C . CYS A 1 96 ? 9.575 56.810 27.057 1.00 16.58 93 CYS A C 1
ATOM 686 O O . CYS A 1 96 ? 10.135 56.608 28.128 1.00 17.54 93 CYS A O 1
ATOM 689 N N . TYR A 1 97 ? 8.274 56.636 26.892 1.00 16.82 94 TYR A N 1
ATOM 690 C CA . TYR A 1 97 ? 7.435 56.164 27.978 1.00 11.02 94 TYR A CA 1
ATOM 691 C C . TYR A 1 97 ? 6.619 54.995 27.482 1.00 13.60 94 TYR A C 1
ATOM 692 O O . TYR A 1 97 ? 5.899 55.119 26.496 1.00 18.17 94 TYR A O 1
ATOM 701 N N . ILE A 1 98 ? 6.766 53.855 28.142 1.00 12.55 95 ILE A N 1
ATOM 702 C CA . ILE A 1 98 ? 5.938 52.681 27.886 1.00 12.76 95 ILE A CA 1
ATOM 703 C C . ILE A 1 98 ? 5.203 52.298 29.176 1.00 15.73 95 ILE A C 1
ATOM 704 O O . ILE A 1 98 ? 5.298 53.012 30.151 1.00 14.69 95 ILE A O 1
ATOM 709 N N . GLN A 1 99 ? 4.463 51.186 29.161 1.00 19.32 96 GLN A N 1
ATOM 710 C CA . GLN A 1 99 ? 3.645 50.754 30.298 1.00 16.37 96 GLN A CA 1
ATOM 711 C C . GLN A 1 99 ? 3.909 49.303 30.623 1.00 16.68 96 GLN A C 1
ATOM 712 O O . GLN A 1 99 ? 3.994 48.472 29.717 1.00 13.88 96 GLN A O 1
ATOM 718 N N . ASP A 1 100 ? 4.030 48.997 31.913 1.00 16.24 97 ASP A N 1
ATOM 719 C CA . ASP A 1 100 ? 4.252 47.625 32.329 1.00 15.81 97 ASP A CA 1
ATOM 720 C C . ASP A 1 100 ? 2.879 46.910 32.295 1.00 22.85 97 ASP A C 1
ATOM 721 O O . ASP A 1 100 ? 1.845 47.573 32.060 1.00 20.30 97 ASP A O 1
ATOM 726 N N . PRO A 1 101 ? 2.857 45.569 32.476 1.00 16.42 98 PRO A N 1
ATOM 727 C CA . PRO A 1 101 ? 1.597 44.841 32.295 1.00 15.59 98 PRO A CA 1
ATOM 728 C C . PRO A 1 101 ? 0.449 45.381 33.133 1.00 15.23 98 PRO A C 1
ATOM 729 O O . PRO A 1 101 ? -0.689 45.306 32.686 1.00 18.34 98 PRO A O 1
ATOM 733 N N . SER A 1 102 ? 0.740 45.914 34.316 1.00 16.36 99 SER A N 1
ATOM 734 C CA . SER A 1 102 ? -0.299 46.447 35.189 1.00 13.34 99 SER A CA 1
ATOM 735 C C . SER A 1 102 ? -0.624 47.906 34.912 1.00 12.61 99 SER A C 1
ATOM 736 O O . SER A 1 102 ? -1.395 48.511 35.647 1.00 15.73 99 SER A O 1
ATOM 739 N N . GLY A 1 103 ? -0.037 48.471 33.863 1.00 13.14 100 GLY A N 1
ATOM 740 C CA . GLY A 1 103 ? -0.313 49.850 33.500 1.00 11.16 100 GLY A CA 1
ATOM 741 C C . GLY A 1 103 ? 0.543 50.911 34.178 1.00 10.85 100 GLY A C 1
ATOM 742 O O . GLY A 1 103 ? 0.323 52.115 33.972 1.00 15.54 100 GLY A O 1
ATOM 743 N N . ASN A 1 104 ? 1.499 50.471 34.999 1.00 11.45 101 ASN A N 1
ATOM 744 C CA . ASN A 1 104 ? 2.464 51.377 35.602 1.00 12.34 101 ASN A CA 1
ATOM 745 C C . ASN A 1 104 ? 3.260 52.046 34.505 1.00 12.76 101 ASN A C 1
ATOM 746 O O . ASN A 1 104 ? 3.736 51.374 33.589 1.00 15.84 101 ASN A O 1
ATOM 751 N N . SER A 1 105 ? 3.405 53.365 34.613 1.00 12.82 102 SER A N 1
ATOM 752 C CA . SER A 1 105 ? 4.128 54.141 33.632 1.00 9.48 102 SER A CA 1
ATOM 753 C C . SER A 1 105 ? 5.642 53.980 33.823 1.00 11.75 102 SER A C 1
ATOM 754 O O . SER A 1 105 ? 6.170 54.188 34.922 1.00 9.17 102 SER A O 1
ATOM 757 N N . VAL A 1 106 ? 6.318 53.608 32.738 1.00 11.36 103 VAL A N 1
ATOM 758 C CA . VAL A 1 106 ? 7.735 53.324 32.746 1.00 9.29 103 VAL A CA 1
ATOM 759 C C . VAL A 1 106 ? 8.449 54.190 31.733 1.00 11.03 103 VAL A C 1
ATOM 760 O O . VAL A 1 106 ? 8.153 54.132 30.546 1.00 11.83 103 VAL A O 1
ATOM 764 N N . GLU A 1 107 ? 9.381 55.001 32.207 1.00 10.33 104 GLU A N 1
ATOM 765 C CA . GLU A 1 107 ? 10.173 55.861 31.346 1.00 12.29 104 GLU A CA 1
ATOM 766 C C . GLU A 1 107 ? 11.555 55.257 31.150 1.00 11.90 104 GLU A C 1
ATOM 767 O O . GLU A 1 107 ? 12.197 54.847 32.107 1.00 9.97 104 GLU A O 1
ATOM 773 N N . LEU A 1 108 ? 12.016 55.211 29.906 1.00 11.68 105 LEU A N 1
ATOM 774 C CA . LEU A 1 108 ? 13.326 54.658 29.601 1.00 11.62 105 LEU A CA 1
ATOM 775 C C . LEU A 1 108 ? 14.239 55.779 29.151 1.00 14.12 105 LEU A C 1
ATOM 776 O O . LEU A 1 108 ? 13.910 56.506 28.231 1.00 11.43 105 LEU A O 1
ATOM 794 N N . ASP A 1 110 ? 17.690 57.455 27.568 1.00 13.32 107 ASP A N 1
ATOM 795 C CA . ASP A 1 110 ? 18.862 57.239 26.729 1.00 19.48 107 ASP A CA 1
ATOM 796 C C . ASP A 1 110 ? 20.115 57.644 27.504 1.00 17.49 107 ASP A C 1
ATOM 797 O O . ASP A 1 110 ? 20.291 58.819 27.797 1.00 18.05 107 ASP A O 1
ATOM 802 N N . PRO A 1 111 ? 20.987 56.672 27.830 1.00 16.55 108 PRO A N 1
ATOM 803 C CA . PRO A 1 111 ? 22.150 56.934 28.683 1.00 19.81 108 PRO A CA 1
ATOM 804 C C . PRO A 1 111 ? 23.116 57.951 28.069 1.00 22.05 108 PRO A C 1
ATOM 805 O O . PRO A 1 111 ? 23.734 58.722 28.797 1.00 23.61 108 PRO A O 1
ATOM 809 N N . THR A 1 112 ? 23.220 57.963 26.743 1.00 21.26 109 THR A N 1
ATOM 810 C CA . THR A 1 112 ? 24.108 58.880 26.054 1.00 19.40 109 THR A CA 1
ATOM 811 C C . THR A 1 112 ? 23.629 60.336 26.171 1.00 22.92 109 THR A C 1
ATOM 812 O O . THR A 1 112 ? 24.387 61.265 25.905 1.00 29.65 109 THR A O 1
ATOM 816 N N . SER A 1 113 ? 22.378 60.530 26.589 1.00 25.26 110 SER A N 1
ATOM 817 C CA . SER A 1 113 ? 21.773 61.863 26.642 1.00 24.93 110 SER A CA 1
ATOM 818 C C . SER A 1 113 ? 21.940 62.496 28.013 1.00 25.16 110 SER A C 1
ATOM 819 O O . SER A 1 113 ? 21.629 63.669 28.217 1.00 27.32 110 SER A O 1
ATOM 822 N N . LEU A 1 114 ? 22.416 61.691 28.952 1.00 25.86 111 LEU A N 1
ATOM 823 C CA . LEU A 1 114 ? 22.613 62.124 30.321 1.00 25.30 111 LEU A CA 1
ATOM 824 C C . LEU A 1 114 ? 24.000 62.745 30.453 1.00 34.96 111 LEU A C 1
ATOM 825 O O . LEU A 1 114 ? 24.283 63.457 31.414 1.00 39.83 111 LEU A O 1
ATOM 830 N N . LYS B 1 15 ? 26.399 64.229 52.900 1.00 26.02 12 LYS B N 1
ATOM 831 C CA . LYS B 1 15 ? 26.054 62.815 52.887 1.00 25.24 12 LYS B CA 1
ATOM 832 C C . LYS B 1 15 ? 24.555 62.661 52.717 1.00 24.16 12 LYS B C 1
ATOM 833 O O . LYS B 1 15 ? 23.801 62.691 53.693 1.00 28.03 12 LYS B O 1
ATOM 839 N N . LEU B 1 16 ? 24.132 62.482 51.477 1.00 19.29 13 LEU B N 1
ATOM 840 C CA . LEU B 1 16 ? 22.717 62.340 51.184 1.00 15.57 13 LEU B CA 1
ATOM 841 C C . LEU B 1 16 ? 22.229 60.932 51.517 1.00 16.11 13 LEU B C 1
ATOM 842 O O . LEU B 1 16 ? 22.929 59.945 51.277 1.00 16.01 13 LEU B O 1
ATOM 847 N N . ASP B 1 17 ? 21.038 60.844 52.105 1.00 12.38 14 ASP B N 1
ATOM 848 C CA . ASP B 1 17 ? 20.402 59.552 52.324 1.00 12.46 14 ASP B CA 1
ATOM 849 C C . ASP B 1 17 ? 20.198 58.852 50.993 1.00 12.86 14 ASP B C 1
ATOM 850 O O . ASP B 1 17 ? 20.064 59.494 49.965 1.00 15.69 14 ASP B O 1
ATOM 855 N N . ASP B 1 18 ? 20.198 57.531 51.011 1.00 11.29 15 ASP B N 1
ATOM 856 C CA . ASP B 1 18 ? 19.997 56.774 49.794 1.00 14.18 15 ASP B CA 1
ATOM 857 C C . ASP B 1 18 ? 18.627 56.137 49.769 1.00 10.93 15 ASP B C 1
ATOM 858 O O . ASP B 1 18 ? 18.068 55.813 50.793 1.00 10.22 15 ASP B O 1
ATOM 863 N N . LEU B 1 19 ? 18.068 55.982 48.583 1.00 11.77 16 LEU B N 1
ATOM 864 C CA . LEU B 1 19 ? 16.952 55.084 48.445 1.00 11.66 16 LEU B CA 1
ATOM 865 C C . LEU B 1 19 ? 17.526 53.709 48.551 1.00 13.55 16 LEU B C 1
ATOM 866 O O . LEU B 1 19 ? 18.657 53.479 48.141 1.00 18.36 16 LEU B O 1
ATOM 871 N N . HIS B 1 20 ? 16.749 52.799 49.103 1.00 8.91 17 HIS B N 1
ATOM 872 C CA . HIS B 1 20 ? 17.188 51.434 49.275 1.00 10.70 17 HIS B CA 1
ATOM 873 C C . HIS B 1 20 ? 16.391 50.512 48.351 1.00 6.34 17 HIS B C 1
ATOM 874 O O . HIS B 1 20 ? 16.958 49.668 47.662 1.00 12.84 17 HIS B O 1
ATOM 881 N N . HIS B 1 21 ? 15.074 50.667 48.337 1.00 6.08 18 HIS B N 1
ATOM 882 C CA . HIS B 1 21 ? 14.246 49.924 47.381 1.00 5.82 18 HIS B CA 1
ATOM 883 C C . HIS B 1 21 ? 12.876 50.552 47.220 1.00 6.99 18 HIS B C 1
ATOM 884 O O . HIS B 1 21 ? 12.401 51.269 48.091 1.00 10.57 18 HIS B O 1
ATOM 891 N N A ILE B 1 22 ? 12.258 50.260 46.083 0.05 8.98 19 ILE B N 1
ATOM 892 N N B ILE B 1 22 ? 12.246 50.286 46.087 0.95 9.35 19 ILE B N 1
ATOM 893 C CA A ILE B 1 22 ? 10.911 50.708 45.778 0.05 10.11 19 ILE B CA 1
ATOM 894 C CA B ILE B 1 22 ? 10.905 50.782 45.823 0.95 8.66 19 ILE B CA 1
ATOM 895 C C A ILE B 1 22 ? 10.005 49.515 45.612 0.05 9.63 19 ILE B C 1
ATOM 896 C C B ILE B 1 22 ? 9.972 49.611 45.547 0.95 9.70 19 ILE B C 1
ATOM 897 O O A ILE B 1 22 ? 10.337 48.573 44.895 0.05 9.52 19 ILE B O 1
ATOM 898 O O B ILE B 1 22 ? 10.269 48.767 44.714 0.95 15.31 19 ILE B O 1
ATOM 907 N N . ALA B 1 23 ? 8.858 49.556 46.271 1.00 8.53 20 ALA B N 1
ATOM 908 C CA . ALA B 1 23 ? 7.865 48.511 46.082 1.00 12.45 20 ALA B CA 1
ATOM 909 C C . ALA B 1 23 ? 6.659 49.072 45.343 1.00 11.78 20 ALA B C 1
ATOM 910 O O . ALA B 1 23 ? 5.946 49.914 45.877 1.00 13.44 20 ALA B O 1
ATOM 912 N N . ILE B 1 24 ? 6.431 48.611 44.118 1.00 10.31 21 ILE B N 1
ATOM 913 C CA . ILE B 1 24 ? 5.296 49.093 43.351 1.00 11.91 21 ILE B CA 1
ATOM 914 C C . ILE B 1 24 ? 4.256 48.009 43.198 1.00 10.59 21 ILE B C 1
ATOM 915 O O . ILE B 1 24 ? 4.572 46.821 43.154 1.00 12.36 21 ILE B O 1
ATOM 920 N N . SER B 1 25 ? 3.005 48.426 43.102 1.00 11.13 22 SER B N 1
ATOM 921 C CA A SER B 1 25 ? 1.903 47.491 42.922 0.69 15.22 22 SER B CA 1
ATOM 922 C CA B SER B 1 25 ? 1.902 47.490 42.928 0.31 13.75 22 SER B CA 1
ATOM 923 C C . SER B 1 25 ? 1.882 46.850 41.538 1.00 14.23 22 SER B C 1
ATOM 924 O O . SER B 1 25 ? 2.040 47.524 40.527 1.00 13.84 22 SER B O 1
ATOM 929 N N . VAL B 1 26 ? 1.690 45.541 41.490 1.00 12.79 23 VAL B N 1
ATOM 930 C CA . VAL B 1 26 ? 1.434 44.889 40.216 1.00 14.04 23 VAL B CA 1
ATOM 931 C C . VAL B 1 26 ? 0.212 43.998 40.365 1.00 14.40 23 VAL B C 1
ATOM 932 O O . VAL B 1 26 ? -0.256 43.750 41.476 1.00 18.48 23 VAL B O 1
ATOM 936 N N A THR B 1 27 ? -0.332 43.543 39.243 0.56 18.49 24 THR B N 1
ATOM 937 N N B THR B 1 27 ? -0.285 43.519 39.232 0.44 15.34 24 THR B N 1
ATOM 938 C CA A THR B 1 27 ? -1.534 42.701 39.265 0.56 23.14 24 THR B CA 1
ATOM 939 C CA B THR B 1 27 ? -1.518 42.742 39.186 0.44 17.01 24 THR B CA 1
ATOM 940 C C A THR B 1 27 ? -1.195 41.224 39.126 0.56 25.26 24 THR B C 1
ATOM 941 C C B THR B 1 27 ? -1.167 41.254 39.182 0.44 20.08 24 THR B C 1
ATOM 942 O O A THR B 1 27 ? -1.990 40.360 39.487 0.56 27.19 24 THR B O 1
ATOM 943 O O B THR B 1 27 ? -1.916 40.422 39.702 0.44 20.58 24 THR B O 1
ATOM 950 N N . ASP B 1 28 ? -0.013 40.936 38.597 1.00 23.45 25 ASP B N 1
ATOM 951 C CA . ASP B 1 28 ? 0.414 39.554 38.378 1.00 23.49 25 ASP B CA 1
ATOM 952 C C . ASP B 1 28 ? 1.943 39.504 38.447 1.00 20.50 25 ASP B C 1
ATOM 953 O O . ASP B 1 28 ? 2.618 40.097 37.605 1.00 19.79 25 ASP B O 1
ATOM 958 N N . VAL B 1 29 ? 2.486 38.807 39.447 1.00 21.75 26 VAL B N 1
ATOM 959 C CA . VAL B 1 29 ? 3.918 38.897 39.726 1.00 18.06 26 VAL B CA 1
ATOM 960 C C . VAL B 1 29 ? 4.763 38.227 38.646 1.00 18.79 26 VAL B C 1
ATOM 961 O O . VAL B 1 29 ? 5.727 38.813 38.159 1.00 18.47 26 VAL B O 1
ATOM 965 N N . ALA B 1 30 ? 4.406 37.006 38.261 1.00 24.46 27 ALA B N 1
ATOM 966 C CA . ALA B 1 30 ? 5.148 36.308 37.223 1.00 26.58 27 ALA B CA 1
ATOM 967 C C . ALA B 1 30 ? 5.128 37.089 35.911 1.00 25.39 27 ALA B C 1
ATOM 968 O O . ALA B 1 30 ? 6.153 37.233 35.251 1.00 27.94 27 ALA B O 1
ATOM 970 N N . GLN B 1 31 ? 3.962 37.603 35.545 1.00 22.59 28 GLN B N 1
ATOM 971 C CA . GLN B 1 31 ? 3.821 38.388 34.327 1.00 22.24 28 GLN B CA 1
ATOM 972 C C . GLN B 1 31 ? 4.701 39.647 34.363 1.00 22.78 28 GLN B C 1
ATOM 973 O O . GLN B 1 31 ? 5.267 40.061 33.348 1.00 25.72 28 GLN B O 1
ATOM 979 N N . SER B 1 32 ? 4.804 40.246 35.543 1.00 18.07 29 SER B N 1
ATOM 980 C CA . SER B 1 32 ? 5.622 41.436 35.739 1.00 16.70 29 SER B CA 1
ATOM 981 C C . SER B 1 32 ? 7.104 41.103 35.654 1.00 16.01 29 SER B C 1
ATOM 982 O O . SER B 1 32 ? 7.860 41.818 34.989 1.00 15.96 29 SER B O 1
ATOM 985 N N . VAL B 1 33 ? 7.520 40.028 36.321 1.00 12.29 30 VAL B N 1
ATOM 986 C CA . VAL B 1 33 ? 8.929 39.643 36.322 1.00 15.39 30 VAL B CA 1
ATOM 987 C C . VAL B 1 33 ? 9.389 39.316 34.907 1.00 16.75 30 VAL B C 1
ATOM 988 O O . VAL B 1 33 ? 10.516 39.634 34.523 1.00 16.54 30 VAL B O 1
ATOM 992 N N . GLU B 1 34 ? 8.509 38.696 34.129 1.00 16.88 31 GLU B N 1
ATOM 993 C CA . GLU B 1 34 ? 8.793 38.437 32.729 1.00 20.08 31 GLU B CA 1
ATOM 994 C C . GLU B 1 34 ? 9.021 39.735 31.973 1.00 18.27 31 GLU B C 1
ATOM 995 O O . GLU B 1 34 ? 9.965 39.858 31.195 1.00 18.78 31 GLU B O 1
ATOM 1001 N N . TRP B 1 35 ? 8.158 40.709 32.208 1.00 15.71 32 TRP B N 1
ATOM 1002 C CA . TRP B 1 35 ? 8.256 41.968 31.493 1.00 15.87 32 TRP B CA 1
ATOM 1003 C C . TRP B 1 35 ? 9.528 42.748 31.857 1.00 13.49 32 TRP B C 1
ATOM 1004 O O . TRP B 1 35 ? 10.281 43.163 30.975 1.00 15.30 32 TRP B O 1
ATOM 1015 N N . TYR B 1 36 ? 9.768 42.948 33.150 1.00 12.55 33 TYR B N 1
ATOM 1016 C CA . TYR B 1 36 ? 10.910 43.752 33.581 1.00 8.39 33 TYR B CA 1
ATOM 1017 C C . TYR B 1 36 ? 12.236 43.132 33.196 1.00 8.09 33 TYR B C 1
ATOM 1018 O O . TYR B 1 36 ? 13.136 43.843 32.810 1.00 9.87 33 TYR B O 1
ATOM 1027 N N . THR B 1 37 ? 12.355 41.810 33.270 1.00 11.79 34 THR B N 1
ATOM 1028 C CA . THR B 1 37 ? 13.636 41.180 32.950 1.00 11.09 34 THR B CA 1
ATOM 1029 C C . THR B 1 37 ? 13.876 41.082 31.440 1.00 17.28 34 THR B C 1
ATOM 1030 O O . THR B 1 37 ? 15.018 40.910 30.996 1.00 20.48 34 THR B O 1
ATOM 1034 N N . SER B 1 38 ? 12.822 41.205 30.640 1.00 15.27 35 SER B N 1
ATOM 1035 C CA . SER B 1 38 ? 13.019 41.185 29.198 1.00 15.02 35 SER B CA 1
ATOM 1036 C C . SER B 1 38 ? 13.285 42.595 28.659 1.00 17.87 35 SER B C 1
ATOM 1037 O O . SER B 1 38 ? 13.811 42.758 27.560 1.00 20.74 35 SER B O 1
ATOM 1040 N N . HIS B 1 39 ? 12.938 43.618 29.434 1.00 15.72 36 HIS B N 1
ATOM 1041 C CA . HIS B 1 39 ? 13.199 44.995 29.019 1.00 13.62 36 HIS B CA 1
ATOM 1042 C C . HIS B 1 39 ? 14.498 45.528 29.594 1.00 13.83 36 HIS B C 1
ATOM 1043 O O . HIS B 1 39 ? 15.176 46.340 28.968 1.00 15.33 36 HIS B O 1
ATOM 1050 N N . PHE B 1 40 ? 14.817 45.073 30.801 1.00 14.49 37 PHE B N 1
ATOM 1051 C CA . PHE B 1 40 ? 15.895 45.650 31.591 1.00 16.78 37 PHE B CA 1
ATOM 1052 C C . PHE B 1 40 ? 16.945 44.639 31.964 1.00 19.91 37 PHE B C 1
ATOM 1053 O O . PHE B 1 40 ? 16.640 43.480 32.252 1.00 22.20 37 PHE B O 1
ATOM 1061 N N . GLN B 1 41 ? 18.187 45.105 31.956 1.00 15.32 38 GLN B N 1
ATOM 1062 C CA . GLN B 1 41 ? 19.295 44.343 32.485 1.00 14.98 38 GLN B CA 1
ATOM 1063 C C . GLN B 1 41 ? 19.201 44.386 33.990 1.00 12.10 38 GLN B C 1
ATOM 1064 O O . GLN B 1 41 ? 19.576 45.369 34.625 1.00 14.42 38 GLN B O 1
ATOM 1070 N N . CYS B 1 42 ? 18.635 43.328 34.551 1.00 13.77 39 CYS B N 1
ATOM 1071 C CA . CYS B 1 42 ? 18.472 43.218 35.991 1.00 12.02 39 CYS B CA 1
ATOM 1072 C C . CYS B 1 42 ? 18.563 41.757 36.396 1.00 14.54 39 CYS B C 1
ATOM 1073 O O . CYS B 1 42 ? 18.631 40.868 35.542 1.00 20.86 39 CYS B O 1
ATOM 1076 N N . ARG B 1 43 ? 18.552 41.504 37.698 1.00 12.26 40 ARG B N 1
ATOM 1077 C CA . ARG B 1 43 ? 18.597 40.144 38.193 1.00 14.01 40 ARG B CA 1
ATOM 1078 C C . ARG B 1 43 ? 17.421 39.847 39.098 1.00 11.92 40 ARG B C 1
ATOM 1079 O O . ARG B 1 43 ? 17.103 40.622 39.984 1.00 18.27 40 ARG B O 1
ATOM 1087 N N . ILE B 1 44 ? 16.807 38.687 38.919 1.00 13.54 41 ILE B N 1
ATOM 1088 C CA . ILE B 1 44 ? 15.774 38.254 39.856 1.00 14.89 41 ILE B CA 1
ATOM 1089 C C . ILE B 1 44 ? 16.380 37.764 41.165 1.00 19.88 41 ILE B C 1
ATOM 1090 O O . ILE B 1 44 ? 16.959 36.668 41.205 1.00 23.46 41 ILE B O 1
ATOM 1095 N N . ALA B 1 45 ? 16.237 38.543 42.232 1.00 16.10 42 ALA B N 1
ATOM 1096 C CA . ALA B 1 45 ? 16.846 38.220 43.517 1.00 13.03 42 ALA B CA 1
ATOM 1097 C C . ALA B 1 45 ? 15.941 37.327 44.367 1.00 14.45 42 ALA B C 1
ATOM 1098 O O . ALA B 1 45 ? 16.424 36.485 45.123 1.00 18.28 42 ALA B O 1
ATOM 1100 N N . TYR B 1 46 ? 14.631 37.507 44.219 1.00 15.81 43 TYR B N 1
ATOM 1101 C CA . TYR B 1 46 ? 13.631 36.715 44.930 1.00 14.87 43 TYR B CA 1
ATOM 1102 C C . TYR B 1 46 ? 12.297 36.723 44.181 1.00 18.02 43 TYR B C 1
ATOM 1103 O O . TYR B 1 46 ? 11.958 37.698 43.515 1.00 18.89 43 TYR B O 1
ATOM 1112 N N . GLN B 1 47 ? 11.526 35.646 44.299 1.00 17.75 44 GLN B N 1
ATOM 1113 C CA . GLN B 1 47 ? 10.248 35.579 43.606 1.00 18.55 44 GLN B CA 1
ATOM 1114 C C . GLN B 1 47 ? 9.350 34.437 44.083 1.00 22.86 44 GLN B C 1
ATOM 1115 O O . GLN B 1 47 ? 9.750 33.272 44.043 1.00 26.76 44 GLN B O 1
ATOM 1121 N N . ASP B 1 48 ? 8.141 34.775 44.529 1.00 21.37 45 ASP B N 1
ATOM 1122 C CA . ASP B 1 48 ? 7.085 33.781 44.637 1.00 21.36 45 ASP B CA 1
ATOM 1123 C C . ASP B 1 48 ? 5.796 34.331 44.028 1.00 22.40 45 ASP B C 1
ATOM 1124 O O . ASP B 1 48 ? 5.841 35.127 43.092 1.00 27.04 45 ASP B O 1
ATOM 1129 N N A SER B 1 49 ? 4.649 33.917 44.549 0.57 21.76 46 SER B N 1
ATOM 1130 N N B SER B 1 49 ? 4.654 33.908 44.559 0.43 20.29 46 SER B N 1
ATOM 1131 C CA A SER B 1 49 ? 3.387 34.272 43.916 0.57 21.58 46 SER B CA 1
ATOM 1132 C CA B SER B 1 49 ? 3.362 34.246 43.970 0.43 19.16 46 SER B CA 1
ATOM 1133 C C A SER B 1 49 ? 2.754 35.541 44.486 0.57 20.64 46 SER B C 1
ATOM 1134 C C B SER B 1 49 ? 2.811 35.589 44.431 0.43 19.50 46 SER B C 1
ATOM 1135 O O A SER B 1 49 ? 1.716 35.986 43.996 0.57 24.11 46 SER B O 1
ATOM 1136 O O B SER B 1 49 ? 1.880 36.119 43.824 0.43 22.42 46 SER B O 1
ATOM 1141 N N . THR B 1 50 ? 3.377 36.130 45.506 1.00 18.74 47 THR B N 1
ATOM 1142 C CA . THR B 1 50 ? 2.845 37.355 46.112 1.00 21.48 47 THR B CA 1
ATOM 1143 C C . THR B 1 50 ? 3.754 38.580 45.981 1.00 15.29 47 THR B C 1
ATOM 1144 O O . THR B 1 50 ? 3.276 39.705 46.050 1.00 21.14 47 THR B O 1
ATOM 1148 N N . TRP B 1 51 ? 5.052 38.375 45.811 1.00 16.51 48 TRP B N 1
ATOM 1149 C CA . TRP B 1 51 ? 5.927 39.501 45.483 1.00 15.90 48 TRP B CA 1
ATOM 1150 C C . TRP B 1 51 ? 7.226 39.013 44.866 1.00 18.95 48 TRP B C 1
ATOM 1151 O O . TRP B 1 51 ? 7.573 37.834 44.976 1.00 23.50 48 TRP B O 1
ATOM 1162 N N . ALA B 1 52 ? 7.928 39.912 44.183 1.00 19.26 49 ALA B N 1
ATOM 1163 C CA . ALA B 1 52 ? 9.230 39.595 43.607 1.00 20.04 49 ALA B CA 1
ATOM 1164 C C . ALA B 1 52 ? 10.157 40.770 43.790 1.00 17.04 49 ALA B C 1
ATOM 1165 O O . ALA B 1 52 ? 9.691 41.895 43.950 1.00 18.25 49 ALA B O 1
ATOM 1167 N N . LEU B 1 53 ? 11.457 40.496 43.751 1.00 14.24 50 LEU B N 1
ATOM 1168 C CA . LEU B 1 53 ? 12.491 41.500 43.953 1.00 11.75 50 LEU B CA 1
ATOM 1169 C C . LEU B 1 53 ? 13.460 41.438 42.800 1.00 13.73 50 LEU B C 1
ATOM 1170 O O . LEU B 1 53 ? 14.002 40.372 42.505 1.00 15.31 50 LEU B O 1
ATOM 1175 N N . LEU B 1 54 ? 13.689 42.584 42.163 1.00 12.73 51 LEU B N 1
ATOM 1176 C CA . LEU B 1 54 ? 14.586 42.681 41.019 1.00 12.24 51 LEU B CA 1
ATOM 1177 C C . LEU B 1 54 ? 15.736 43.619 41.337 1.00 11.81 51 LEU B C 1
ATOM 1178 O O . LEU B 1 54 ? 15.519 44.792 41.626 1.00 11.87 51 LEU B O 1
ATOM 1183 N N . LYS B 1 55 ? 16.956 43.096 41.294 1.00 9.80 52 LYS B N 1
ATOM 1184 C CA . LYS B 1 55 ? 18.147 43.897 41.549 1.00 12.33 52 LYS B CA 1
ATOM 1185 C C . LYS B 1 55 ? 18.533 44.737 40.318 1.00 13.78 52 LYS B C 1
ATOM 1186 O O . LYS B 1 55 ? 18.762 44.206 39.233 1.00 15.78 52 LYS B O 1
ATOM 1192 N N . PHE B 1 56 ? 18.590 46.051 40.487 1.00 8.51 53 PHE B N 1
ATOM 1193 C CA . PHE B 1 56 ? 19.126 46.928 39.458 1.00 8.15 53 PHE B CA 1
ATOM 1194 C C . PHE B 1 56 ? 20.484 47.433 39.950 1.00 8.49 53 PHE B C 1
ATOM 1195 O O . PHE B 1 56 ? 20.909 47.092 41.056 1.00 11.06 53 PHE B O 1
ATOM 1203 N N . GLY B 1 57 ? 21.178 48.224 39.150 1.00 8.56 54 GLY B N 1
ATOM 1204 C CA . GLY B 1 57 ? 22.521 48.647 39.511 1.00 12.28 54 GLY B CA 1
ATOM 1205 C C . GLY B 1 57 ?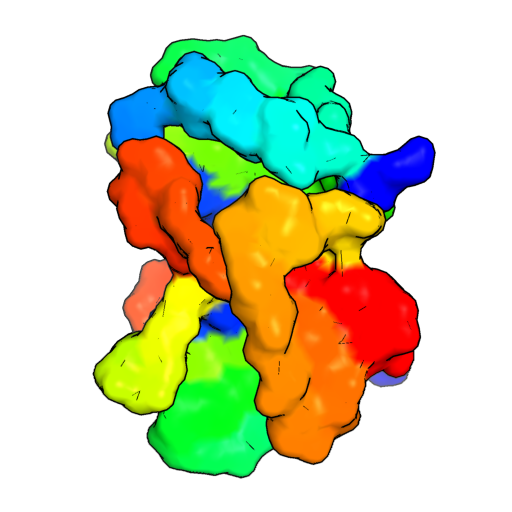 22.642 49.520 40.748 1.00 10.14 54 GLY B C 1
ATOM 1206 O O . GLY B 1 57 ? 23.662 49.509 41.436 1.00 15.70 54 GLY B O 1
ATOM 1207 N N . ASN B 1 58 ? 21.610 50.293 41.038 1.00 10.29 55 ASN B N 1
ATOM 1208 C CA . ASN B 1 58 ? 21.718 51.295 42.078 1.00 12.14 55 ASN B CA 1
ATOM 1209 C C . ASN B 1 58 ? 20.723 51.086 43.215 1.00 11.94 55 ASN B C 1
ATOM 1210 O O . ASN B 1 58 ? 20.776 51.795 44.210 1.00 13.72 55 ASN B O 1
ATOM 1215 N N . LEU B 1 59 ? 19.808 50.146 43.032 1.00 8.91 56 LEU B N 1
ATOM 1216 C CA . LEU B 1 59 ? 18.856 49.766 44.054 1.00 12.46 56 LEU B CA 1
ATOM 1217 C C . LEU B 1 59 ? 18.008 48.582 43.592 1.00 9.49 56 LEU B C 1
ATOM 1218 O O . LEU B 1 59 ? 18.184 48.108 42.502 1.00 9.53 56 LEU B O 1
ATOM 1223 N N . SER B 1 60 ? 17.099 48.135 44.441 1.00 9.23 57 SER B N 1
ATOM 1224 C CA . SER B 1 60 ? 16.245 47.030 44.034 1.00 10.27 57 SER B CA 1
ATOM 1225 C C . SER B 1 60 ? 14.785 47.435 43.939 1.00 7.53 57 SER B C 1
ATOM 1226 O O . SER B 1 60 ? 14.342 48.364 44.606 1.00 7.69 57 SER B O 1
ATOM 1229 N N . LEU B 1 61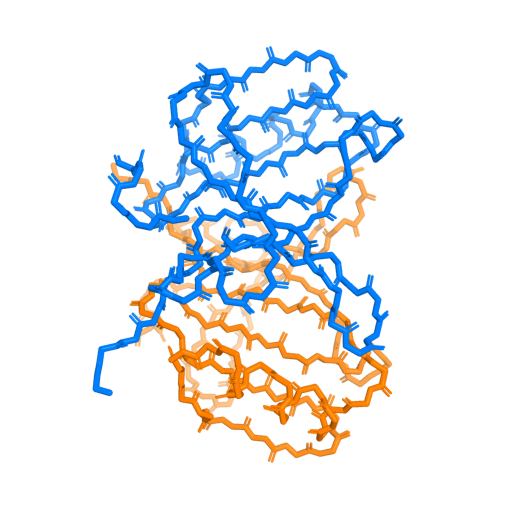 ? 14.057 46.727 43.078 1.00 9.17 58 LEU B N 1
ATOM 1230 C CA . LEU B 1 61 ? 12.671 47.040 42.753 1.00 6.58 58 LEU B CA 1
ATOM 1231 C C . LEU B 1 61 ? 11.814 45.853 43.141 1.00 7.95 58 LEU B C 1
ATOM 1232 O O . LEU B 1 61 ? 11.949 44.786 42.565 1.00 10.45 58 LEU B O 1
ATOM 1237 N N . ALA B 1 62 ? 10.954 46.026 44.130 1.00 7.59 59 ALA B N 1
ATOM 1238 C CA . ALA B 1 62 ? 10.021 44.977 44.496 1.00 5.78 59 ALA B CA 1
ATOM 1239 C C . ALA B 1 62 ? 8.731 45.173 43.727 1.00 7.75 59 ALA B C 1
ATOM 1240 O O . ALA B 1 62 ? 8.206 46.282 43.628 1.00 7.24 59 ALA B O 1
ATOM 1242 N N . LEU B 1 63 ? 8.264 44.074 43.140 1.00 14.07 60 LEU B N 1
ATOM 1243 C CA . LEU B 1 63 ? 6.975 43.979 42.460 1.00 12.00 60 LEU B CA 1
ATOM 1244 C C . LEU B 1 63 ? 6.007 43.295 43.435 1.00 14.24 60 LEU B C 1
ATOM 1245 O O . LEU B 1 63 ? 6.277 42.181 43.884 1.00 14.57 60 LEU B O 1
ATOM 1250 N N . VAL B 1 64 ? 4.925 43.971 43.814 1.00 12.10 61 VAL B N 1
ATOM 1251 C CA . VAL B 1 64 ? 4.120 43.482 44.933 1.00 11.96 61 VAL B CA 1
ATOM 1252 C C . VAL B 1 64 ? 2.614 43.405 44.653 1.00 14.74 61 VAL B C 1
ATOM 1253 O O . VAL B 1 64 ? 2.043 44.278 43.996 1.00 14.93 61 VAL B O 1
ATOM 1257 N N . ILE B 1 65 ? 1.999 42.322 45.139 1.00 12.63 62 ILE B N 1
ATOM 1258 C CA . ILE B 1 65 ? 0.543 42.229 45.285 1.00 15.44 62 ILE B CA 1
ATOM 1259 C C . ILE B 1 65 ? 0.157 43.013 46.531 1.00 19.54 62 ILE B C 1
ATOM 1260 O O . ILE B 1 65 ? 0.481 42.583 47.634 1.00 23.21 62 ILE B O 1
ATOM 1265 N N . PRO B 1 66 ? -0.528 44.162 46.372 1.00 20.31 63 PRO B N 1
ATOM 1266 C CA . PRO B 1 66 ? -0.662 45.060 47.523 1.00 19.58 63 PRO B CA 1
ATOM 1267 C C . PRO B 1 66 ? -1.406 44.422 48.686 1.00 23.37 63 PRO B C 1
ATOM 1268 O O . PRO B 1 66 ? -1.150 44.780 49.833 1.00 27.20 63 PRO B O 1
ATOM 1272 N N . GLU B 1 67 ? -2.301 43.480 48.391 1.00 27.21 64 GLU B N 1
ATOM 1273 C CA . GLU B 1 67 ? -2.999 42.738 49.438 1.00 32.82 64 GLU B CA 1
ATOM 1274 C C . GLU B 1 67 ? -2.020 41.945 50.301 1.00 27.03 64 GLU B C 1
ATOM 1275 O O . GLU B 1 67 ? -2.220 41.794 51.504 1.00 39.72 64 GLU B O 1
ATOM 1281 N N . GLN B 1 68 ? -0.962 41.440 49.680 1.00 24.57 65 GLN B N 1
ATOM 1282 C CA . GLN B 1 68 ? -0.002 40.561 50.354 1.00 25.46 65 GLN B CA 1
ATOM 1283 C C . GLN B 1 68 ? 1.230 41.297 50.898 1.00 31.36 65 GLN B C 1
ATOM 1284 O O . GLN B 1 68 ? 1.866 40.845 51.849 1.00 38.12 65 GLN B O 1
ATOM 1290 N N A HIS B 1 69 ? 1.591 42.400 50.264 0.36 27.89 66 HIS B N 1
ATOM 1291 N N B HIS B 1 69 ? 1.526 42.449 50.296 0.64 28.38 66 HIS B N 1
ATOM 1292 C CA A HIS B 1 69 ? 2.671 43.233 50.764 0.36 22.27 66 HI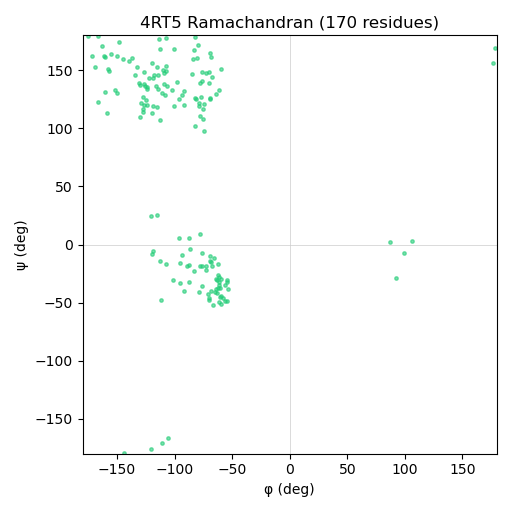S B CA 1
ATOM 1293 C CA B HIS B 1 69 ? 2.757 43.211 50.524 0.64 20.52 66 HIS B CA 1
ATOM 1294 C C A HIS B 1 69 ? 2.549 44.588 50.105 0.36 25.46 66 HIS B C 1
ATOM 1295 C C B HIS B 1 69 ? 2.519 44.639 50.010 0.64 25.07 66 HIS B C 1
ATOM 1296 O O A HIS B 1 69 ? 2.686 44.714 48.890 0.36 28.25 66 HIS B O 1
ATOM 1297 O O B HIS B 1 69 ? 2.538 44.865 48.802 0.64 26.82 66 HIS B O 1
ATOM 1310 N N . PRO B 1 70 ? 2.272 45.609 50.914 1.00 26.49 67 PRO B N 1
ATOM 1311 C CA . PRO B 1 70 ? 1.889 46.938 50.418 1.00 24.05 67 PRO B CA 1
ATOM 1312 C C . PRO B 1 70 ? 3.017 47.659 49.697 1.00 20.05 67 PRO B C 1
ATOM 1313 O O . PRO B 1 70 ? 4.191 47.420 49.995 1.00 18.15 67 PRO B O 1
ATOM 1317 N N . PRO B 1 71 ? 2.670 48.517 48.730 1.00 20.42 68 PRO B N 1
ATOM 1318 C CA . PRO B 1 71 ? 3.726 49.291 48.078 1.00 15.70 68 PRO B CA 1
ATOM 1319 C C . PRO B 1 71 ? 4.304 50.284 49.060 1.00 14.95 68 PRO B C 1
ATOM 1320 O O . PRO B 1 71 ? 3.675 50.585 50.068 1.00 13.76 68 PRO B O 1
ATOM 1324 N N . HIS B 1 72 ? 5.498 50.773 48.759 1.00 10.21 69 HIS B N 1
ATOM 1325 C CA . HIS B 1 72 ? 6.201 51.721 49.608 1.00 12.26 69 HIS B CA 1
ATOM 1326 C C . HIS B 1 72 ? 7.546 52.044 48.992 1.00 6.08 69 HIS B C 1
ATOM 1327 O O . HIS B 1 72 ? 7.994 51.393 48.056 1.00 9.49 69 HIS B O 1
ATOM 1334 N N . ILE B 1 73 ? 8.187 53.061 49.538 1.00 9.31 70 ILE B N 1
ATOM 1335 C CA . ILE B 1 73 ? 9.524 53.430 49.121 1.00 6.85 70 ILE B CA 1
ATOM 1336 C C . ILE B 1 73 ? 10.375 53.447 50.374 1.00 8.39 70 ILE B C 1
ATOM 1337 O O . ILE B 1 73 ? 9.925 53.891 51.417 1.00 11.05 70 ILE B O 1
ATOM 1342 N N . ALA B 1 74 ? 11.576 52.892 50.287 1.00 7.69 71 ALA B N 1
ATOM 1343 C CA . ALA B 1 74 ? 12.444 52.778 51.455 1.00 8.72 71 ALA B CA 1
ATOM 1344 C C . ALA B 1 74 ? 13.702 53.606 51.259 1.00 7.50 71 ALA B C 1
ATOM 1345 O O . ALA B 1 74 ? 14.295 53.609 50.176 1.00 7.03 71 ALA B O 1
ATOM 1347 N N . PHE B 1 75 ? 14.081 54.317 52.316 1.00 8.78 72 PHE B N 1
ATOM 1348 C CA . PHE B 1 75 ? 15.272 55.154 52.330 1.00 10.56 72 PHE B CA 1
ATOM 1349 C C . PHE B 1 75 ? 16.204 54.648 53.402 1.00 10.50 72 PHE B C 1
ATOM 1350 O O . PHE B 1 75 ? 15.752 54.033 54.348 1.00 12.22 72 PHE B O 1
ATOM 1358 N N . THR B 1 76 ? 17.488 54.922 53.276 1.00 8.51 73 THR B N 1
ATOM 1359 C CA . THR B 1 76 ? 18.356 54.780 54.445 1.00 12.81 73 THR B CA 1
ATOM 1360 C C . THR B 1 76 ? 18.292 56.071 55.260 1.00 11.80 73 THR B C 1
ATOM 1361 O O . THR B 1 76 ? 18.114 57.147 54.719 1.00 14.23 73 THR B O 1
ATOM 1365 N N . SER B 1 77 ? 18.398 55.965 56.577 1.00 13.81 74 SER B N 1
ATOM 1366 C CA . SER B 1 77 ? 18.402 57.157 57.407 1.00 13.76 74 SER B CA 1
ATOM 1367 C C . SER B 1 77 ? 19.177 56.891 58.668 1.00 14.79 74 SER B C 1
ATOM 1368 O O . SER B 1 77 ? 18.956 55.875 59.312 1.00 18.77 74 SER B O 1
ATOM 1371 N N . ASP B 1 78 ? 20.071 57.817 59.014 1.00 17.49 75 ASP B N 1
ATOM 1372 C CA . ASP B 1 78 ? 20.867 57.701 60.231 1.00 23.09 75 ASP B CA 1
ATOM 1373 C C . ASP B 1 78 ? 19.975 57.886 61.454 1.00 27.27 75 ASP B C 1
ATOM 1374 O O . ASP B 1 78 ? 20.379 57.589 62.573 1.00 32.34 75 ASP B O 1
ATOM 1379 N N . ARG B 1 79 ? 18.767 58.393 61.227 1.00 25.47 76 ARG B N 1
ATOM 1380 C CA . ARG B 1 79 ? 17.839 58.752 62.291 1.00 28.04 76 ARG B CA 1
ATOM 1381 C C . ARG B 1 79 ? 16.531 57.985 62.205 1.00 24.66 76 ARG B C 1
ATOM 1382 O O . ARG B 1 79 ? 15.514 58.459 62.700 1.00 24.63 76 ARG B O 1
ATOM 1390 N N . ALA B 1 80 ? 16.559 56.809 61.582 1.00 25.55 77 ALA B N 1
ATOM 1391 C CA . ALA B 1 80 ? 15.356 56.008 61.383 1.00 22.40 77 ALA B CA 1
ATOM 1392 C C . ALA B 1 80 ? 14.616 55.767 62.691 1.00 26.02 77 ALA B C 1
ATOM 1393 O O . ALA B 1 80 ? 13.390 55.778 62.717 1.00 31.20 77 ALA B O 1
ATOM 1395 N N . GLY B 1 81 ? 15.364 55.549 63.768 1.00 24.09 78 GLY B N 1
ATOM 1396 C CA . GLY B 1 81 ? 14.776 55.280 65.075 1.00 27.08 78 GLY B CA 1
ATOM 1397 C C . GLY B 1 81 ? 13.956 56.431 65.637 1.00 33.73 78 GLY B C 1
ATOM 1398 O O . GLY B 1 81 ? 12.976 56.232 66.374 1.00 34.68 78 GLY B O 1
ATOM 1399 N N . GLU B 1 82 ? 14.351 57.646 65.275 1.00 32.17 79 GLU B N 1
ATOM 1400 C CA . GLU B 1 82 ? 13.719 58.850 65.799 1.00 30.34 79 GLU B CA 1
ATOM 1401 C C . GLU B 1 82 ? 12.295 59.022 65.265 1.00 30.21 79 GLU B C 1
ATOM 1402 O O . GLU B 1 82 ? 11.541 59.878 65.743 1.00 28.69 79 GLU B O 1
ATOM 1408 N N . TYR B 1 83 ? 11.934 58.205 64.278 1.00 24.79 80 TYR B N 1
ATOM 1409 C CA . TYR B 1 83 ? 10.638 58.315 63.629 1.00 19.36 80 TYR B CA 1
ATOM 1410 C C . TYR B 1 83 ? 9.740 57.125 63.897 1.00 19.99 80 TYR B C 1
ATOM 1411 O O . TYR B 1 83 ? 8.537 57.180 63.660 1.00 25.96 80 TYR B O 1
ATOM 1420 N N . GLY B 1 84 ? 10.325 56.054 64.405 1.00 24.68 81 GLY B N 1
ATOM 1421 C CA . GLY B 1 84 ? 9.554 54.884 64.766 1.00 31.22 81 GLY B CA 1
ATOM 1422 C C . GLY B 1 84 ? 10.441 53.755 65.238 1.00 31.86 81 GLY B C 1
ATOM 1423 O O . GLY B 1 84 ? 11.621 53.685 64.894 1.00 32.26 81 GLY B O 1
ATOM 1424 N N . SER B 1 85 ? 9.866 52.864 66.030 1.00 32.00 82 SER B N 1
ATOM 1425 C CA . SER B 1 85 ? 10.620 51.750 66.558 1.00 30.99 82 SER B CA 1
ATOM 1426 C C . SER B 1 85 ? 10.979 50.781 65.453 1.00 31.86 82 SER B C 1
ATOM 1427 O O . SER B 1 85 ? 10.102 50.293 64.735 1.00 38.52 82 SER B O 1
ATOM 1430 N N . LEU B 1 86 ? 12.275 50.510 65.339 1.00 28.81 83 LEU B N 1
ATOM 1431 C CA . LEU B 1 86 ? 12.822 49.606 64.329 1.00 26.05 83 LEU B CA 1
ATOM 1432 C C . LEU B 1 86 ? 12.330 48.178 64.524 1.00 30.11 83 LEU B C 1
ATOM 1433 O O . LEU B 1 86 ? 12.400 47.635 65.628 1.00 38.36 83 LEU B O 1
ATOM 1438 N N . LYS B 1 87 ? 11.818 47.585 63.452 1.00 31.02 84 LYS B N 1
ATOM 1439 C CA . LYS B 1 87 ? 11.459 46.174 63.438 1.00 33.74 84 LYS B CA 1
ATOM 1440 C C . LYS B 1 87 ? 12.583 45.369 62.811 1.00 31.69 84 LYS B C 1
ATOM 1441 O O . LYS B 1 87 ? 13.194 45.809 61.841 1.00 31.25 84 LYS B O 1
ATOM 1447 N N . THR B 1 88 ? 12.874 44.202 63.377 1.00 34.55 85 THR B N 1
ATOM 1448 C CA . THR B 1 88 ? 13.898 43.333 62.811 1.00 34.35 85 THR B CA 1
ATOM 1449 C C . THR B 1 88 ? 13.272 42.313 61.864 1.00 34.94 85 THR B C 1
ATOM 1450 O O . THR B 1 88 ? 12.315 41.621 62.215 1.00 35.08 85 THR B O 1
ATOM 1454 N N . HIS B 1 89 ? 13.821 42.227 60.659 1.00 28.86 86 HIS B N 1
ATOM 1455 C CA . HIS B 1 89 ? 13.263 41.353 59.641 1.00 34.26 86 HIS B CA 1
ATOM 1456 C C . HIS B 1 89 ? 14.054 40.058 59.522 1.00 38.10 86 HIS B C 1
ATOM 1457 O O . HIS B 1 89 ? 15.155 39.930 60.063 1.00 38.94 86 HIS B O 1
ATOM 1464 N N . ARG B 1 90 ? 13.483 39.103 58.802 1.00 39.32 87 ARG B N 1
ATOM 1465 C CA . ARG B 1 90 ? 14.044 37.767 58.726 1.00 48.06 87 ARG B CA 1
ATOM 1466 C C . ARG B 1 90 ? 15.436 37.771 58.091 1.00 49.14 87 ARG B C 1
ATOM 1467 O O . ARG B 1 90 ? 16.265 36.898 58.372 1.00 47.44 87 ARG B O 1
ATOM 1475 N N . ASP B 1 91 ? 15.694 38.766 57.248 1.00 46.04 88 ASP B N 1
ATOM 1476 C CA . ASP B 1 91 ? 16.959 38.840 56.530 1.00 43.05 88 ASP B CA 1
ATOM 1477 C C . ASP B 1 91 ? 18.027 39.545 57.355 1.00 42.12 88 ASP B C 1
ATOM 1478 O O . ASP B 1 91 ? 19.178 39.649 56.941 1.00 46.59 88 ASP B O 1
ATOM 1483 N N . GLY B 1 92 ? 17.636 40.044 58.521 1.00 38.77 89 GLY B N 1
ATOM 1484 C CA . GLY B 1 92 ? 18.584 40.663 59.430 1.00 37.83 89 GLY B CA 1
ATOM 1485 C C . GLY B 1 92 ? 18.645 42.177 59.397 1.00 30.78 89 GLY B C 1
ATOM 1486 O O . GLY B 1 92 ? 19.328 42.789 60.215 1.00 34.89 89 GLY B O 1
ATOM 1487 N N . THR B 1 93 ? 17.940 42.791 58.454 1.00 26.25 90 THR B N 1
ATOM 1488 C CA . THR B 1 93 ? 17.907 44.253 58.384 1.00 28.33 90 THR B CA 1
ATOM 1489 C C . THR B 1 93 ? 16.847 44.845 59.324 1.00 27.58 90 THR B C 1
ATOM 1490 O O . THR B 1 93 ? 15.908 44.164 59.737 1.00 30.31 90 THR B O 1
ATOM 1494 N N . ARG B 1 94 ? 17.007 46.118 59.663 1.00 21.52 91 ARG B N 1
ATOM 1495 C CA . ARG B 1 94 ? 16.085 46.790 60.567 1.00 20.90 91 ARG B CA 1
ATOM 1496 C C . ARG B 1 94 ? 15.489 48.040 59.941 1.00 15.68 91 ARG B C 1
ATOM 1497 O O . ARG B 1 94 ? 16.205 48.860 59.379 1.00 19.34 91 ARG B O 1
ATOM 1505 N N . SER B 1 95 ? 14.173 48.184 60.075 1.00 21.61 92 SER B N 1
ATOM 1506 C CA . SER B 1 95 ? 13.446 49.313 59.513 1.00 18.97 92 SER B CA 1
ATOM 1507 C C . SER B 1 95 ? 12.156 49.591 60.269 1.00 19.51 92 SER B C 1
ATOM 1508 O O . SER B 1 95 ? 11.666 48.746 61.009 1.00 19.68 92 SER B O 1
ATOM 1511 N N . CYS B 1 96 ? 11.602 50.778 60.056 1.00 20.04 93 CYS B N 1
ATOM 1512 C CA . CYS B 1 96 ? 10.286 51.128 60.582 1.00 19.54 93 CYS B CA 1
ATOM 1513 C C . CYS B 1 96 ? 9.490 51.855 59.509 1.00 22.89 93 CYS B C 1
ATOM 1514 O O . CYS B 1 96 ? 10.062 52.373 58.551 1.00 15.55 93 CYS B O 1
ATOM 1517 N N . TYR B 1 97 ? 8.173 51.891 59.659 1.00 19.88 94 TYR B N 1
ATOM 1518 C CA . TYR B 1 97 ? 7.318 52.500 58.653 1.00 21.58 94 TYR B CA 1
ATOM 1519 C C . TYR B 1 97 ? 6.619 53.730 59.189 1.00 20.92 94 TYR B C 1
ATOM 1520 O O . TYR B 1 97 ? 6.275 53.813 60.365 1.00 19.71 94 TYR B O 1
ATOM 1529 N N . ILE B 1 98 ? 6.436 54.690 58.297 1.00 18.77 95 ILE B N 1
ATOM 1530 C CA . ILE B 1 98 ? 5.682 55.897 58.564 1.00 19.11 95 ILE B CA 1
ATOM 1531 C C . ILE B 1 98 ? 4.965 56.231 57.267 1.00 16.15 95 ILE B C 1
ATOM 1532 O O . ILE B 1 98 ? 5.090 55.492 56.306 1.00 14.70 95 ILE B O 1
ATOM 1537 N N . GLN B 1 99 ? 4.204 57.321 57.254 1.00 14.97 96 GLN B N 1
ATOM 1538 C CA . GLN B 1 99 ? 3.557 57.807 56.046 1.00 14.13 96 GLN B CA 1
ATOM 1539 C C . GLN B 1 99 ? 3.915 59.243 55.852 1.00 14.26 96 GLN B C 1
ATOM 1540 O O . GLN B 1 99 ? 4.065 59.972 56.830 1.00 13.34 96 GLN B O 1
ATOM 1546 N N . ASP B 1 100 ? 3.998 59.657 54.592 1.00 14.20 97 ASP B N 1
ATOM 1547 C CA . ASP B 1 100 ? 4.231 61.054 54.265 1.00 11.89 97 ASP B CA 1
ATOM 1548 C C . ASP B 1 100 ? 2.873 61.786 54.335 1.00 12.68 97 ASP B C 1
ATOM 1549 O O . ASP B 1 100 ? 1.849 61.130 54.609 1.00 14.27 97 ASP B O 1
ATOM 1554 N N . PRO B 1 101 ? 2.842 63.116 54.098 1.00 12.02 98 PRO B N 1
ATOM 1555 C CA . PRO B 1 101 ? 1.570 63.829 54.299 1.00 12.41 98 PRO B CA 1
ATOM 1556 C C . PRO B 1 101 ? 0.454 63.420 53.338 1.00 14.64 98 PRO B C 1
ATOM 1557 O O . PRO B 1 101 ? -0.689 63.800 53.559 1.00 15.16 98 PRO B O 1
ATOM 1561 N N . SER B 1 102 ? 0.782 62.662 52.297 1.00 16.25 99 SER B N 1
ATOM 1562 C CA . SER B 1 102 ? -0.192 62.208 51.308 1.00 13.86 99 SER B CA 1
ATOM 1563 C C . SER B 1 102 ? -0.746 60.819 51.586 1.00 16.68 99 SER B C 1
ATOM 1564 O O . SER B 1 102 ? -1.748 60.421 50.995 1.00 18.06 99 SER B O 1
ATOM 1567 N N . GLY B 1 103 ? -0.084 60.070 52.460 1.00 13.91 100 GLY B N 1
ATOM 1568 C CA . GLY B 1 103 ? -0.519 58.715 52.755 1.00 18.87 100 GLY B CA 1
ATOM 1569 C C . GLY B 1 103 ? 0.359 57.623 52.154 1.00 16.40 100 GLY B C 1
ATOM 1570 O O . GLY B 1 103 ? 0.056 56.430 52.279 1.00 19.33 100 GLY B O 1
ATOM 1571 N N . ASN B 1 104 ? 1.443 58.034 51.498 1.00 12.52 101 ASN B N 1
ATOM 1572 C CA . ASN B 1 104 ? 2.405 57.099 50.931 1.00 14.76 101 ASN B CA 1
ATOM 1573 C C . ASN B 1 104 ? 3.178 56.395 52.023 1.00 12.99 101 ASN B C 1
ATOM 1574 O O . A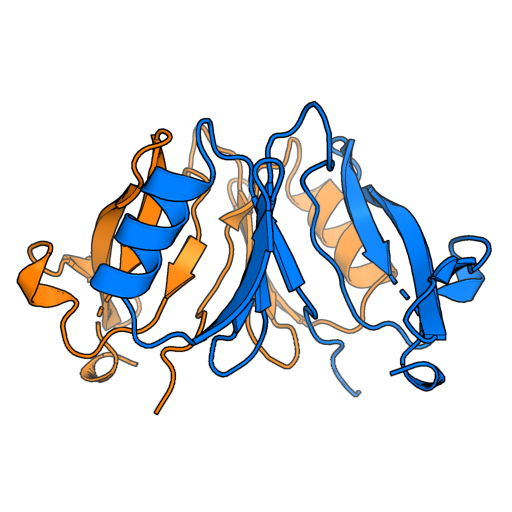SN B 1 104 ? 3.568 57.018 53.005 1.00 17.02 101 ASN B O 1
ATOM 1579 N N . SER B 1 105 ? 3.409 55.100 51.851 1.00 13.83 102 SER B N 1
ATOM 1580 C CA . SER B 1 105 ? 4.149 54.359 52.849 1.00 11.60 102 SER B CA 1
ATOM 1581 C C . SER B 1 105 ? 5.649 54.550 52.649 1.00 7.54 102 SER B C 1
ATOM 1582 O O . SER B 1 105 ? 6.171 54.302 51.572 1.00 9.62 102 SER B O 1
ATOM 1585 N N . VAL B 1 106 ? 6.338 54.969 53.704 1.00 9.21 103 VAL B N 1
ATOM 1586 C CA . VAL B 1 106 ? 7.751 55.276 53.628 1.00 7.63 103 VAL B CA 1
ATOM 1587 C C . VAL B 1 106 ? 8.474 54.461 54.684 1.00 11.21 103 VAL B C 1
ATOM 1588 O O . VAL B 1 106 ? 8.135 54.527 55.863 1.00 13.10 103 VAL B O 1
ATOM 1592 N N . GLU B 1 107 ? 9.456 53.678 54.266 1.00 10.86 104 GLU B N 1
ATOM 1593 C CA . GLU B 1 107 ? 10.207 52.828 55.186 1.00 10.60 104 GLU B CA 1
ATOM 1594 C C . GLU B 1 107 ? 11.600 53.386 55.415 1.00 10.33 104 GLU B C 1
ATOM 1595 O O . GLU B 1 107 ? 12.274 53.781 54.473 1.00 9.25 104 GLU B O 1
ATOM 1601 N N . LEU B 1 108 ? 12.039 53.392 56.663 1.00 11.00 105 LEU B N 1
ATOM 1602 C CA . LEU B 1 108 ? 13.324 53.960 57.025 1.00 11.52 105 LEU B CA 1
ATOM 1603 C C . LEU B 1 108 ? 14.242 52.854 57.496 1.00 15.65 105 LEU B C 1
ATOM 1604 O O . LEU B 1 108 ? 14.098 52.352 58.605 1.00 20.31 105 LEU B O 1
ATOM 1617 N N . ASP B 1 110 ? 17.521 50.904 58.813 1.00 16.35 107 ASP B N 1
ATOM 1618 C CA . ASP B 1 110 ? 18.649 51.138 59.692 1.00 19.71 107 ASP B CA 1
ATOM 1619 C C . ASP B 1 110 ? 19.940 50.763 58.973 1.00 21.54 107 ASP B C 1
ATOM 1620 O O . ASP B 1 110 ? 20.179 49.593 58.735 1.00 23.60 107 ASP B O 1
ATOM 1625 N N . PRO B 1 111 ? 20.766 51.766 58.617 1.00 16.01 108 PRO B N 1
ATOM 1626 C CA . PRO B 1 111 ? 22.003 51.548 57.866 1.00 18.98 108 PRO B CA 1
ATOM 1627 C C . PRO B 1 111 ? 22.938 50.531 58.531 1.00 19.95 108 PRO B C 1
ATOM 1628 O O . PRO B 1 111 ? 23.659 49.820 57.832 1.00 19.30 108 PRO B O 1
ATOM 1632 N N . THR B 1 112 ? 22.904 50.455 59.860 1.00 18.40 109 THR B N 1
ATOM 1633 C CA . THR B 1 112 ? 23.798 49.578 60.593 1.00 22.78 109 THR B CA 1
ATOM 1634 C C . THR B 1 112 ? 23.386 48.120 60.409 1.00 25.39 109 THR B C 1
ATOM 1635 O O . THR B 1 112 ? 24.176 47.208 60.653 1.00 26.76 109 THR B O 1
ATOM 1639 N N . SER B 1 113 ? 22.148 47.903 59.977 1.00 25.52 110 SER B N 1
ATOM 1640 C CA . SER B 1 113 ? 21.612 46.552 59.830 1.00 26.15 110 SER B CA 1
ATOM 1641 C C . SER B 1 113 ? 21.751 46.045 58.405 1.00 25.00 110 SER B C 1
ATOM 1642 O O . SER B 1 113 ? 21.247 44.976 58.062 1.00 25.82 110 SER B O 1
ATOM 1645 N N . LEU B 1 114 ? 22.419 46.835 57.575 1.00 25.36 111 LEU B N 1
ATOM 1646 C CA . LEU B 1 114 ? 22.651 46.466 56.191 1.00 27.72 111 LEU B CA 1
ATOM 1647 C C . LEU B 1 114 ? 23.998 45.769 56.058 1.00 38.68 111 LEU B C 1
ATOM 1648 O O . LEU B 1 114 ? 24.057 44.582 55.736 1.00 45.06 111 LEU B O 1
#

Radius of gyration: 16.44 Å; Cα contacts (8 Å, |Δi|>4): 490; chains: 2; bounding box: 30×41×47 Å

Organism: Planctopirus limnophila (strain ATCC 43296 / DSM 3776 / IFAM 1008 / Mu 290) (NCBI:txid521674)

Foldseek 3Di:
DDDKDFAEWEDEDPWAVVVVVVDVVVDVWDWPADDRAKTWIHDDRHIYMYGHCVVPNTAIEIEDCCQCVVDNWDQDPVQAIWDWDADPVRGIYIYHPVRD/DDKAWAEWEDEDDWAVVVVVVDVVVDVWDWPDDDGAKTWIGDDRHIYMYGHCVRPNTATEIEDCCQVVVHNWDADPVQATWDWDADPVGGIYIYHPVRD

CATH classification: 3.10.180.10

InterPro domains:
  IPR004360 Glyoxalase/fosfomycin resistance/dioxygenase domain [PF00903] (16-69)
  IPR029068 Glyoxalase/Bleomycin resistance protein/Dihydroxybiphenyl dioxygenase [G3DSA:3.10.180.10] (1-111)
  IPR029068 Glyoxalase/Bleomycin resistance protein/Dihydroxybiphenyl dioxygenase [SSF54593] (16-109)

B-factor: mean 21.37, std 11.0, range [5.05, 85.27]

Sequence (199 aa):
LKLDDLHHIAISSVTDVAQSVEWYTSHFQCRIAYQDSSTWALLKFGNLSLALVIPEQHHPPHIIAFTSDRAGEYGSLKTHRDGTRSCYIQDPSGNSVELDPTSLKLDDLHHIIAISSVTTDVAQSVEWYTSHFQCRIAYQDSSTWALLKFGNLSLALVIPEQHHPPHIAFTSDRAGEYGSLKTHRDGTRSCYIQDPSGNSVELDPTSL

Secondary structure (DSSP, 8-state):
-PPP-EEEEEEE-S-HHHHHHHHHHHS--EEEEE-SSEEEEE-SSSEEEEE-TTTS--EEEE--TTHHHHS--EE-TTS-EE-EEE-TT--EEE--GGG-/----EEEEEEE-S-HHHHHHHHHHHS--EEEEE-SSEEEEE-SSSEEEEE-TTTS--EEEE--TTGGGGSPPEEPTTS-EE-EEE-TTS-EEE--GGG-